Protein AF-A0A5C9BP71-F1 (afdb_monomer)

Foldseek 3Di:
DQLPDFPCQLVHDFFPDPVQSVQSNVLQVVQVVVVCVTSNRQPVDQVSFGWDQDPVRDTHGDNDTHTDDPADFDWDDDDPPTDTHGDDPPQWFKKWWKFFADPVGDGPFIDIDTDGNVNLVVLVVVCVVPVDDDDDSDDQDPDDRMGTADMDDQQWWKWFQAPVGDTFIWGFHDWDDDPVWTWTAIDGPPDPDDSVVRDDPRRICGGSRVCVVRVIFTWDQDPVRDTGGDD

Mean predicted aligned error: 7.12 Å

Radius of gyration: 25.42 Å; Cα contacts (8 Å, |Δi|>4): 380; chains: 1; bounding box: 65×45×71 Å

Secondary structure (DSSP, 8-state):
-GGG--HHHHHSS-BSSHHHHHHHHHHHHHHHTTT--SHHHHTTSGGGS-EEEPTTS-EEE-----B------EEESSGGG-EEEPPPTT-EEEEEEEEEE-TTS-EEEEEEEEEEHHHHHHHHHHHHHH-SS---SS-----TTEEEEEEE-TT-EEEEE-TTS-EEEEEEEEEEE-SS-EEEEEEETT--S-TTTS--SSSEE-STHHHHHTT-EEEEE-TT--EEE--

pLDDT: mean 91.57, std 7.31, range [53.03, 98.0]

Nearest PDB structures (foldseek):
  5in1-assembly1_B  TM=5.485E-01  e=1.099E+00  Oryza sativa
  6bpi-assembly1_A  TM=6.792E-01  e=3.381E+00  Homo sapiens
  5j26-assembly1_A  TM=3.595E-01  e=1.300E+00  Homo sapiens
  6my0-assembly2_B  TM=3.270E-01  e=3.022E+00  Homo sapiens
  5ke3-assembly1_A  TM=1.690E-01  e=2.857E+00  Homo sapiens

Sequence (231 aa):
MLHKLSLTEVTGDKIVDPIIRELVQQQFERLKGTGLKDPAKAFADPGNHPYLTTKKGGLIPIHKVRLAVDVKPKTVGKGHRERFVAPTGGSNHHTAIIAKLDAAGNEVKWEQKLVPRLEAYQRLRDRKQSGKGESDIIQRDWGKDFRFKFFLMPNDCVEMDDASGQRQVYRVCSISQTPSWNEIQFIEQNDARKIGEARSSWNRVNSIDSLRKRKALKVRVTPLGEIVPDE

Solvent-accessible surface area (backbone atoms only — not comparable to full-atom values): 13466 Å² total; per-residue (Å²): 84,54,34,74,38,50,65,65,49,50,76,49,76,31,35,65,50,66,68,61,35,50,44,49,37,54,44,47,54,57,38,37,75,74,70,37,79,45,41,41,65,41,33,61,47,76,87,57,44,35,65,48,74,45,101,85,70,49,75,44,77,52,62,62,78,59,67,66,73,96,70,81,57,44,82,42,75,61,77,98,60,49,42,74,43,70,81,57,92,86,44,61,52,37,30,40,36,31,28,36,39,48,99,87,68,46,77,76,44,41,43,77,47,78,39,38,40,69,55,40,50,49,41,51,50,51,37,70,70,64,79,52,89,84,60,57,70,69,74,60,82,72,54,95,56,38,42,63,74,54,72,48,36,73,67,39,35,34,35,28,40,48,100,86,65,48,81,44,53,26,27,30,71,44,76,51,75,57,100,90,47,46,38,40,33,44,42,53,71,84,59,85,63,55,76,80,75,65,60,48,78,82,40,41,42,60,52,54,40,51,44,63,76,28,60,55,39,55,30,41,69,45,99,87,67,50,81,40,85,53,132

Structure (mmCIF, N/CA/C/O backbone):
data_AF-A0A5C9BP71-F1
#
_entry.id   AF-A0A5C9BP71-F1
#
loop_
_atom_site.group_PDB
_atom_site.id
_atom_site.type_symbol
_atom_site.label_atom_id
_atom_site.label_alt_id
_atom_site.label_comp_id
_atom_site.label_asym_id
_atom_site.label_entity_id
_atom_site.label_seq_id
_atom_site.pdbx_PDB_ins_code
_atom_site.Cartn_x
_atom_site.Cartn_y
_atom_site.Cartn_z
_atom_site.occupancy
_atom_site.B_iso_or_equiv
_atom_site.auth_seq_id
_atom_site.auth_comp_id
_atom_site.auth_asym_id
_atom_site.auth_atom_id
_atom_site.pdbx_PDB_model_num
ATOM 1 N N . MET A 1 1 ? -14.881 -0.610 19.784 1.00 88.69 1 MET A N 1
ATOM 2 C CA . MET A 1 1 ? -14.864 -0.520 21.263 1.00 88.69 1 MET A CA 1
ATOM 3 C C . MET A 1 1 ? -14.976 0.948 21.596 1.00 88.69 1 MET A C 1
ATOM 5 O O . MET A 1 1 ? -14.415 1.724 20.832 1.00 88.69 1 MET A O 1
ATOM 9 N N . LEU A 1 2 ? -15.697 1.324 22.651 1.00 92.44 2 LEU A N 1
ATOM 10 C CA . LEU A 1 2 ? -15.972 2.740 22.923 1.00 92.44 2 LEU A CA 1
ATOM 11 C C . LEU A 1 2 ? -14.702 3.574 23.166 1.00 92.44 2 LEU A C 1
ATOM 13 O O . LEU A 1 2 ? -14.569 4.631 22.564 1.00 92.44 2 LEU A O 1
ATOM 17 N N . HIS A 1 3 ? -13.704 3.053 23.888 1.00 93.31 3 HIS A N 1
ATOM 18 C CA . HIS A 1 3 ? -12.408 3.735 24.074 1.00 93.31 3 HIS A CA 1
ATOM 19 C C . HIS A 1 3 ? -11.566 3.904 22.794 1.00 93.31 3 HIS A C 1
ATOM 21 O O . HIS A 1 3 ? -10.497 4.500 22.833 1.00 93.31 3 HIS A O 1
ATOM 27 N N . LYS A 1 4 ? -11.978 3.318 21.662 1.00 94.56 4 LYS A N 1
ATOM 28 C CA . LYS A 1 4 ? -11.301 3.515 20.368 1.00 94.56 4 LYS A CA 1
ATOM 29 C C . LYS A 1 4 ? -11.971 4.583 19.511 1.00 94.56 4 LYS A C 1
ATOM 31 O O . LYS A 1 4 ? -11.491 4.834 18.413 1.00 94.56 4 LYS A O 1
ATOM 36 N N . LEU A 1 5 ? -13.093 5.137 19.967 1.00 94.12 5 LEU A N 1
ATOM 37 C CA . LEU A 1 5 ? -13.774 6.201 19.251 1.00 94.12 5 LEU A CA 1
ATOM 38 C C . LEU A 1 5 ? -12.987 7.498 19.409 1.00 94.12 5 LEU A C 1
ATOM 40 O O . LEU A 1 5 ? -12.530 7.836 20.499 1.00 94.12 5 LEU A O 1
ATOM 44 N N . SER A 1 6 ? -12.854 8.230 18.317 1.00 94.19 6 SER A N 1
ATOM 45 C CA . SER A 1 6 ? -12.396 9.612 18.344 1.00 94.19 6 SER A CA 1
ATOM 46 C C . SER A 1 6 ? -13.505 10.542 18.837 1.00 94.19 6 SER A C 1
ATOM 48 O O . SER A 1 6 ? -14.692 10.209 18.810 1.00 94.19 6 SER A O 1
ATOM 50 N N . LEU A 1 7 ? -13.118 11.750 19.252 1.00 93.94 7 LEU A N 1
ATOM 51 C CA . LEU A 1 7 ? -14.063 12.781 19.678 1.00 93.94 7 LEU A CA 1
ATOM 52 C C . LEU A 1 7 ? -15.130 13.054 18.608 1.00 93.94 7 LEU A C 1
ATOM 54 O O . LEU A 1 7 ? -16.312 13.110 18.926 1.00 93.94 7 LEU A O 1
ATOM 58 N N . THR A 1 8 ? -14.718 13.146 17.342 1.00 93.88 8 THR A N 1
ATOM 59 C CA . THR A 1 8 ? -15.614 13.423 16.212 1.00 93.88 8 THR A CA 1
ATOM 60 C C . THR A 1 8 ? -16.571 12.272 15.913 1.00 93.88 8 THR A C 1
ATOM 62 O O . THR A 1 8 ? -17.700 12.515 15.498 1.00 93.88 8 THR A O 1
ATOM 65 N N . GLU A 1 9 ? -16.167 11.021 16.1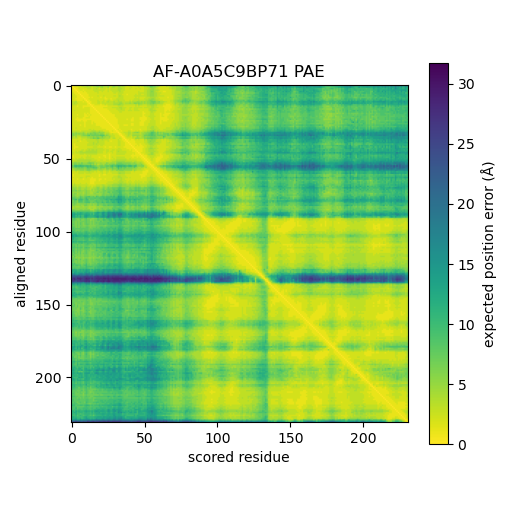40 1.00 94.94 9 GLU A N 1
ATOM 66 C CA . GLU A 1 9 ? -17.054 9.860 15.987 1.00 94.94 9 GLU A CA 1
ATOM 67 C C . GLU A 1 9 ? -18.116 9.786 17.085 1.00 94.94 9 GLU A C 1
ATOM 69 O O . GLU A 1 9 ? -19.221 9.320 16.818 1.00 94.94 9 GLU A O 1
ATOM 74 N N . VAL A 1 10 ? -17.793 10.244 18.298 1.00 94.06 10 VAL A N 1
ATOM 75 C CA . VAL A 1 10 ? -18.746 10.298 19.413 1.00 94.06 10 VAL A CA 1
ATOM 76 C C . VAL A 1 10 ? -19.726 11.454 19.240 1.00 94.06 10 VAL A C 1
ATOM 78 O O . VAL A 1 10 ? -20.931 11.244 19.331 1.00 94.06 10 VAL A O 1
ATOM 81 N N . THR A 1 11 ? -19.238 12.669 18.977 1.00 93.12 11 THR A N 1
ATOM 82 C CA . THR A 1 11 ? -20.094 13.867 18.907 1.00 93.12 11 THR A CA 1
ATOM 83 C C . THR A 1 11 ? -20.794 14.044 17.560 1.00 93.12 11 THR A C 1
ATOM 85 O O . THR A 1 11 ? -21.692 14.871 17.452 1.00 93.12 11 THR A O 1
ATOM 88 N N . GLY A 1 12 ? -20.373 13.314 16.526 1.00 93.06 12 GLY A N 1
ATOM 89 C CA . GLY A 1 12 ? -20.948 13.385 15.185 1.00 93.06 12 GLY A CA 1
ATOM 90 C C . GLY A 1 12 ? -22.100 12.407 14.941 1.00 93.06 12 GLY A C 1
ATOM 91 O O . GLY A 1 12 ? -22.735 11.881 15.852 1.00 93.06 12 GLY A O 1
ATOM 92 N N . ASP A 1 13 ? -22.351 12.133 13.665 1.00 94.19 13 ASP A N 1
ATOM 93 C CA . ASP A 1 13 ? -23.423 11.271 13.157 1.00 94.19 13 ASP A CA 1
ATOM 94 C C . ASP A 1 13 ? -22.936 9.884 12.702 1.00 94.19 13 ASP A C 1
ATOM 96 O O . ASP A 1 13 ? -23.718 9.072 12.206 1.00 94.19 13 ASP A O 1
ATOM 100 N N . LYS A 1 14 ? -21.649 9.581 12.912 1.00 94.94 14 LYS A N 1
ATOM 101 C CA . LYS A 1 14 ? -21.021 8.350 12.419 1.00 94.94 14 LYS A CA 1
ATOM 102 C C . LYS A 1 14 ? -21.536 7.079 13.085 1.00 94.94 14 LYS A C 1
ATOM 104 O O . LYS A 1 14 ? -21.416 6.014 12.489 1.00 94.94 14 LYS A O 1
ATOM 109 N N . ILE A 1 15 ? -22.097 7.131 14.292 1.00 96.94 15 ILE A N 1
ATOM 110 C CA . ILE A 1 15 ? -22.705 5.946 14.918 1.00 96.94 15 ILE A CA 1
ATOM 111 C C . ILE A 1 15 ? -24.015 5.619 14.194 1.00 96.94 15 ILE A C 1
ATOM 113 O O . ILE A 1 15 ? -24.954 6.409 14.217 1.00 96.94 15 ILE A O 1
ATOM 117 N N . VAL A 1 16 ? -24.086 4.442 13.568 1.00 96.25 16 VAL A N 1
ATOM 118 C CA . VAL A 1 16 ? -25.172 4.076 12.637 1.00 96.25 16 VAL A CA 1
ATOM 119 C C . VAL A 1 16 ? -26.542 4.056 13.313 1.00 96.25 16 VAL A C 1
ATOM 121 O O . VAL A 1 16 ? -27.507 4.552 12.745 1.00 96.25 16 VAL A O 1
ATOM 124 N N . ASP A 1 17 ? -26.626 3.485 14.514 1.00 96.19 17 ASP A N 1
ATOM 125 C CA . ASP A 1 17 ? -27.878 3.370 15.262 1.00 96.19 17 ASP A CA 1
ATOM 126 C C . ASP A 1 17 ? -28.165 4.682 16.023 1.00 96.19 17 ASP A C 1
ATOM 128 O O . ASP A 1 17 ? -27.353 5.058 16.875 1.00 96.19 17 ASP A O 1
ATOM 132 N N . PRO A 1 18 ? -29.278 5.390 15.735 1.00 96.12 18 PRO A N 1
ATOM 133 C CA . PRO A 1 18 ? -29.580 6.680 16.355 1.00 96.12 18 PRO A CA 1
ATOM 134 C C . PRO A 1 18 ? -29.772 6.619 17.875 1.00 96.12 18 PRO A C 1
ATOM 136 O O . PRO A 1 18 ? -29.318 7.519 18.574 1.00 96.12 18 PRO A O 1
ATOM 139 N N . ILE A 1 19 ? -30.386 5.551 18.398 1.00 95.31 19 ILE A N 1
ATOM 140 C CA . ILE A 1 19 ? -30.650 5.403 19.838 1.00 95.31 19 ILE A CA 1
ATOM 141 C C . ILE A 1 19 ? -29.330 5.161 20.568 1.00 95.31 19 ILE A C 1
ATOM 143 O O . ILE A 1 19 ? -29.027 5.788 21.581 1.00 95.31 19 ILE A O 1
ATOM 147 N N . ILE A 1 20 ? -28.500 4.270 20.025 1.00 96.25 20 ILE A N 1
ATOM 148 C CA . ILE A 1 20 ? -27.172 3.999 20.581 1.00 96.25 20 ILE A CA 1
ATOM 149 C C . ILE A 1 20 ? -26.287 5.246 20.518 1.00 96.25 20 ILE A C 1
ATOM 151 O O . ILE A 1 20 ? -25.535 5.505 21.456 1.00 96.25 20 ILE A O 1
ATOM 155 N N . ARG A 1 21 ? -26.367 6.018 19.428 1.00 97.12 21 ARG A N 1
ATOM 156 C CA . ARG A 1 21 ? -25.640 7.283 19.271 1.00 97.12 21 ARG A CA 1
ATOM 157 C C . ARG A 1 21 ? -25.985 8.254 20.391 1.00 97.12 21 ARG A C 1
ATOM 159 O O . ARG A 1 21 ? -25.074 8.748 21.047 1.00 97.12 21 ARG A O 1
ATOM 166 N N . GLU A 1 22 ? -27.273 8.473 20.631 1.00 96.69 22 GLU A N 1
ATOM 167 C CA . GLU A 1 22 ? -27.753 9.368 21.680 1.00 96.69 22 GLU A CA 1
ATOM 168 C C . GLU A 1 22 ? -27.265 8.922 23.066 1.00 96.69 22 GLU A C 1
ATOM 170 O O . GLU A 1 22 ? -26.678 9.717 23.796 1.00 96.69 22 GLU A O 1
ATOM 175 N N . LEU A 1 23 ? -27.399 7.635 23.401 1.00 96.88 23 LEU A N 1
ATOM 176 C CA . LEU A 1 23 ? -26.934 7.096 24.685 1.00 96.88 23 LEU A CA 1
ATOM 177 C C . LEU A 1 23 ? -25.421 7.263 24.883 1.00 96.88 23 LEU A C 1
ATOM 179 O O . LEU A 1 23 ? -24.963 7.596 25.976 1.00 96.88 23 LEU A O 1
ATOM 183 N N . VAL A 1 24 ? -24.629 7.039 23.830 1.00 96.75 24 VAL A N 1
ATOM 184 C CA . VAL A 1 24 ? -23.173 7.237 23.869 1.00 96.75 24 VAL A CA 1
ATOM 185 C C . VAL A 1 24 ? -22.825 8.715 24.049 1.00 96.75 24 VAL A C 1
ATOM 187 O O . VAL A 1 24 ? -21.939 9.027 24.844 1.00 96.75 24 VAL A O 1
ATOM 190 N N . GLN A 1 25 ? -23.527 9.620 23.367 1.00 96.69 25 GLN A N 1
ATOM 191 C CA . GLN A 1 25 ? -23.326 11.067 23.481 1.00 96.69 25 GLN A CA 1
ATOM 192 C C . GLN A 1 25 ? -23.697 11.589 24.868 1.00 96.69 25 GLN A C 1
ATOM 194 O O . GLN A 1 25 ? -22.883 12.255 25.502 1.00 96.69 25 GLN A O 1
ATOM 199 N N . GLN A 1 26 ? -24.874 11.226 25.381 1.00 96.12 26 GLN A N 1
ATOM 200 C CA . GLN A 1 26 ? -25.331 11.611 26.718 1.00 96.12 26 GLN A CA 1
ATOM 201 C C . GLN A 1 26 ? -24.367 11.123 27.802 1.00 96.12 26 GLN A C 1
ATOM 203 O O . GLN A 1 26 ? -23.963 11.887 28.681 1.00 96.12 26 GLN A O 1
ATOM 208 N N . GLN A 1 27 ? -23.944 9.859 27.718 1.00 95.94 27 GLN A N 1
ATOM 209 C CA . GLN A 1 27 ? -22.986 9.308 28.668 1.00 95.94 27 GLN A CA 1
ATOM 210 C C . GLN A 1 27 ? -21.631 10.014 28.577 1.00 95.94 27 GLN A C 1
ATOM 212 O O . GLN A 1 27 ? -21.003 10.272 29.603 1.00 95.94 27 GLN A O 1
ATOM 217 N N . PHE A 1 28 ? -21.179 10.354 27.371 1.00 96.19 28 PHE A N 1
ATOM 218 C CA . PHE A 1 28 ? -19.933 11.085 27.195 1.00 96.19 28 PHE A CA 1
ATOM 219 C C . PHE A 1 28 ? -20.008 12.506 27.766 1.00 96.19 28 PHE A C 1
ATOM 221 O O . PHE A 1 28 ? -19.081 12.915 28.458 1.00 96.19 28 PHE A O 1
ATOM 228 N N . GLU A 1 29 ? -21.107 13.236 27.561 1.00 95.19 29 GLU A N 1
ATOM 229 C CA . GLU A 1 29 ? -21.310 14.561 28.165 1.00 95.19 29 GLU A CA 1
ATOM 230 C C . GLU A 1 29 ? -21.324 14.501 29.698 1.00 95.19 29 GLU A C 1
ATOM 232 O O . GLU A 1 29 ? -20.677 15.315 30.362 1.00 95.19 29 GLU A O 1
ATOM 237 N N . ARG A 1 30 ? -21.955 13.473 30.281 1.00 94.25 30 ARG A N 1
ATOM 238 C CA . ARG A 1 30 ? -21.912 13.232 31.733 1.00 94.25 30 ARG A CA 1
ATOM 239 C C . ARG A 1 30 ? -20.475 13.055 32.240 1.00 94.25 30 ARG A C 1
ATOM 241 O O . ARG A 1 30 ? -20.108 13.630 33.261 1.00 94.25 30 ARG A O 1
ATOM 248 N N . LEU A 1 31 ? -19.655 12.288 31.521 1.00 93.75 31 LEU A N 1
ATOM 249 C CA . LEU A 1 31 ? -18.251 12.030 31.872 1.00 93.75 31 LEU A CA 1
ATOM 250 C C . LEU A 1 31 ? -17.340 13.240 31.605 1.00 93.75 31 LEU A C 1
ATOM 252 O O . LEU A 1 31 ? -16.374 13.466 32.336 1.00 93.75 31 LEU A O 1
ATOM 256 N N . LYS A 1 32 ? -17.658 14.082 30.616 1.00 91.50 32 LYS A N 1
ATOM 257 C CA . LYS A 1 32 ? -16.978 15.375 30.446 1.00 91.50 32 LYS A CA 1
ATOM 258 C C . LYS A 1 32 ? -17.167 16.268 31.666 1.00 91.50 32 LYS A C 1
ATOM 260 O O . LYS A 1 32 ? -16.208 16.927 32.072 1.00 91.50 32 LYS A O 1
ATOM 265 N N . GLY A 1 33 ? -18.358 16.246 32.270 1.00 87.62 33 GLY A N 1
ATOM 266 C CA . GLY A 1 33 ? -18.660 16.950 33.519 1.00 87.62 33 GLY A CA 1
ATOM 267 C C . GLY A 1 33 ? -17.759 16.546 34.692 1.00 87.62 33 GLY A C 1
ATOM 268 O O . GLY A 1 33 ? -17.538 17.351 35.591 1.00 87.62 33 GLY A O 1
ATOM 269 N N . THR A 1 34 ? -17.162 15.348 34.657 1.00 88.00 34 THR A N 1
ATOM 270 C CA . THR A 1 34 ? -16.199 14.863 35.662 1.00 88.00 34 THR A CA 1
ATOM 271 C C . THR A 1 34 ? -14.734 15.068 35.249 1.00 88.00 34 THR A C 1
ATOM 273 O O . THR A 1 34 ? -13.833 14.508 35.867 1.00 88.00 34 THR A O 1
ATOM 276 N N . GLY A 1 35 ? -14.472 15.831 34.180 1.00 87.12 35 GLY A N 1
ATOM 277 C CA . GLY A 1 35 ? -13.127 16.140 33.680 1.00 87.12 35 GLY A CA 1
ATOM 278 C C . GLY A 1 35 ? -12.580 15.185 32.609 1.00 87.12 35 GLY A C 1
ATOM 279 O O . GLY A 1 35 ? -11.508 15.443 32.055 1.00 87.12 35 GLY A O 1
ATOM 280 N N . LEU A 1 36 ? -13.303 14.118 32.245 1.00 89.94 36 LEU A N 1
ATOM 281 C CA . LEU A 1 36 ? -12.877 13.149 31.226 1.00 89.94 36 LEU A CA 1
ATOM 282 C C . LEU A 1 36 ? -13.279 13.620 29.820 1.00 89.94 36 LEU A C 1
ATOM 284 O O . LEU A 1 36 ? -14.294 13.213 29.266 1.00 89.94 36 LEU A O 1
ATOM 288 N N . LYS A 1 37 ? -12.460 14.501 29.232 1.00 90.88 37 LYS A N 1
ATOM 289 C CA . LYS A 1 37 ? -12.732 15.140 27.926 1.00 90.88 37 LYS A CA 1
ATOM 290 C C . LYS A 1 37 ? -12.381 14.295 26.696 1.00 90.88 37 LYS A C 1
ATOM 292 O O . LYS A 1 37 ? -12.790 14.636 25.590 1.00 90.88 37 LYS A O 1
ATOM 297 N N . ASP A 1 38 ? -11.613 13.227 26.878 1.00 92.75 38 ASP A N 1
ATOM 298 C CA . ASP A 1 38 ? -11.157 12.332 25.812 1.00 92.75 38 ASP A CA 1
ATOM 299 C C . ASP A 1 38 ? -11.967 11.024 25.854 1.00 92.75 38 ASP A C 1
ATOM 301 O O . ASP A 1 38 ? -11.912 10.342 26.885 1.00 92.75 38 ASP A O 1
ATOM 305 N N . PRO A 1 39 ? -12.693 10.638 24.782 1.00 92.81 39 PRO A N 1
ATOM 306 C CA . PRO A 1 39 ? -13.444 9.383 24.749 1.00 92.81 39 PRO A CA 1
ATOM 307 C C . PRO A 1 39 ? -12.596 8.149 25.058 1.00 92.81 39 PRO A C 1
ATOM 309 O O . PRO A 1 39 ? -13.092 7.209 25.682 1.00 92.81 39 PRO A O 1
ATOM 312 N N . ALA A 1 40 ? -11.316 8.152 24.665 1.00 93.62 40 ALA A N 1
ATOM 313 C CA . ALA A 1 40 ? -10.422 7.031 24.919 1.00 93.62 40 ALA A CA 1
ATOM 314 C C . ALA A 1 40 ? -10.221 6.792 26.419 1.00 93.62 40 ALA A C 1
ATOM 316 O O . ALA A 1 40 ? -10.168 5.647 26.860 1.00 93.62 40 ALA A O 1
ATOM 317 N N . LYS A 1 41 ? -10.177 7.872 27.208 1.00 93.69 41 LYS A N 1
ATOM 318 C CA . LYS A 1 41 ? -10.084 7.821 28.672 1.00 93.69 41 LYS A CA 1
ATOM 319 C C . LYS A 1 41 ? -11.452 7.635 29.322 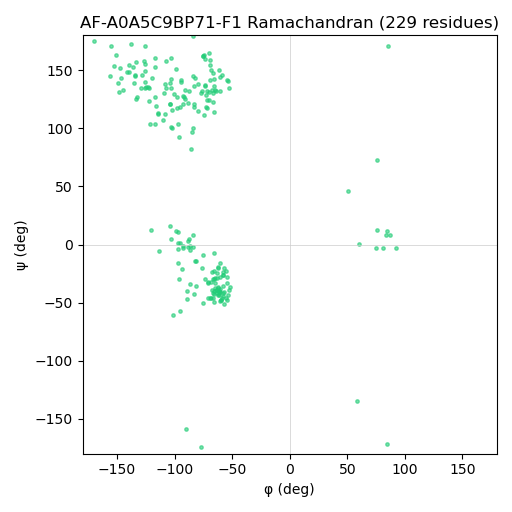1.00 93.69 41 LYS A C 1
ATOM 321 O O . LYS A 1 41 ? -11.579 6.828 30.235 1.00 93.69 41 LYS A O 1
ATOM 326 N N . ALA A 1 42 ? -12.473 8.342 28.836 1.00 93.69 42 ALA A N 1
ATOM 327 C CA . ALA A 1 42 ? -13.829 8.295 29.380 1.00 93.69 42 ALA A CA 1
ATOM 328 C C . ALA A 1 42 ? -14.407 6.872 29.365 1.00 93.69 42 ALA A C 1
ATOM 330 O O . ALA A 1 42 ? -14.995 6.430 30.349 1.00 93.69 42 ALA A O 1
ATOM 331 N N . PHE A 1 43 ? -14.172 6.134 28.278 1.00 96.25 43 PHE A N 1
ATOM 332 C CA . PHE A 1 43 ? -14.663 4.770 28.085 1.00 96.25 43 PHE A CA 1
ATOM 333 C C . PHE A 1 43 ? -13.591 3.687 28.282 1.00 96.25 43 PHE A C 1
ATOM 335 O O . PHE A 1 43 ? -13.773 2.557 27.825 1.00 96.25 43 PHE A O 1
ATOM 342 N N . ALA A 1 44 ? -12.453 4.016 28.903 1.00 94.31 44 ALA A N 1
ATOM 343 C CA . ALA A 1 44 ? -11.447 3.014 29.257 1.00 94.31 44 ALA A CA 1
ATOM 344 C C . ALA A 1 44 ? -11.990 2.037 30.312 1.00 94.31 44 ALA A C 1
ATOM 346 O O . ALA A 1 44 ? -11.754 0.834 30.217 1.00 94.31 44 ALA A O 1
ATOM 347 N N . ASP A 1 45 ? -12.745 2.566 31.279 1.00 93.69 45 ASP A N 1
ATOM 348 C CA . ASP A 1 45 ? -13.441 1.791 32.301 1.00 93.69 45 ASP A CA 1
ATOM 349 C C . ASP A 1 45 ? -14.796 1.275 31.767 1.00 93.69 45 ASP A C 1
ATOM 351 O O . ASP A 1 45 ? -15.659 2.086 31.406 1.00 93.69 45 ASP A O 1
ATOM 355 N N . PRO A 1 46 ? -15.031 -0.053 31.739 1.00 92.44 46 PRO A N 1
ATOM 356 C CA . PRO A 1 46 ? -16.328 -0.629 31.394 1.00 92.44 46 PRO A CA 1
ATOM 357 C C . PRO A 1 46 ? -17.502 -0.106 32.234 1.00 92.44 46 PRO A C 1
ATOM 359 O O . PRO A 1 46 ? -18.620 -0.072 31.722 1.00 92.44 46 PRO A O 1
ATOM 362 N N . GLY A 1 47 ? -17.272 0.328 33.480 1.00 92.69 47 GLY A N 1
ATOM 363 C CA . GLY A 1 47 ? -18.305 0.926 34.336 1.00 92.69 47 GLY A CA 1
ATOM 364 C C . GLY A 1 47 ? -18.869 2.241 33.786 1.00 92.69 47 GLY A C 1
ATOM 365 O O . GLY A 1 47 ? -20.026 2.581 34.036 1.00 92.69 47 GLY A O 1
ATOM 366 N N . ASN A 1 48 ? -18.093 2.940 32.955 1.00 94.38 48 ASN A N 1
ATOM 367 C CA . ASN A 1 48 ? -18.494 4.182 32.300 1.00 94.38 48 ASN A CA 1
ATOM 368 C C . ASN A 1 48 ? -19.238 3.970 30.978 1.00 94.38 48 ASN A C 1
ATOM 370 O O . ASN A 1 48 ? -19.643 4.945 30.340 1.00 94.38 48 ASN A O 1
ATOM 374 N N . HIS A 1 49 ? -19.433 2.730 30.535 1.00 95.88 49 HIS A N 1
ATOM 375 C CA . HIS A 1 49 ? -20.166 2.465 29.304 1.00 95.88 49 HIS A CA 1
ATOM 376 C C . HIS A 1 49 ? -21.662 2.804 29.447 1.00 95.88 49 HIS A C 1
ATOM 378 O O . HIS A 1 49 ? -22.218 2.705 30.539 1.00 95.88 49 HIS A O 1
ATOM 384 N N . PRO A 1 50 ? -22.335 3.211 28.359 1.00 96.38 50 PRO A N 1
ATOM 385 C CA . PRO A 1 50 ? -23.776 3.406 28.353 1.00 96.38 50 PRO A CA 1
ATOM 386 C C . PRO A 1 50 ? -24.519 2.064 28.330 1.00 96.38 50 PRO A C 1
ATOM 388 O O . PRO A 1 50 ? -23.958 1.024 27.968 1.00 96.38 50 PRO A O 1
ATOM 391 N N . TYR A 1 51 ? -25.806 2.104 28.674 1.00 96.38 51 TYR A N 1
ATOM 392 C CA . TYR A 1 51 ? -26.676 0.932 28.753 1.00 96.38 51 TYR A CA 1
ATOM 393 C C . TYR A 1 51 ? -27.961 1.156 27.955 1.00 96.38 51 TYR A C 1
ATOM 395 O O . TYR A 1 51 ? -28.491 2.262 27.916 1.00 96.38 51 TYR A O 1
ATOM 403 N N . LEU A 1 52 ? -28.483 0.086 27.360 1.00 94.38 52 LEU A N 1
ATOM 404 C CA . LEU A 1 52 ? -29.856 0.013 26.875 1.00 94.38 52 LEU A CA 1
ATOM 405 C C . LEU A 1 52 ? -30.773 -0.464 27.998 1.00 94.38 52 LEU A C 1
ATOM 407 O O . LEU A 1 52 ? -30.508 -1.493 28.622 1.00 94.38 52 LEU A O 1
ATOM 411 N N . THR A 1 53 ? -31.891 0.227 28.188 1.00 92.69 53 THR A N 1
ATOM 412 C CA . THR A 1 53 ? -32.941 -0.193 29.118 1.00 92.69 53 THR A CA 1
ATOM 413 C C . THR A 1 53 ? -33.979 -1.027 28.374 1.00 92.69 53 THR A C 1
ATOM 415 O O . THR A 1 53 ? -34.598 -0.578 27.410 1.00 92.69 53 THR A O 1
ATOM 418 N N . THR A 1 54 ? -34.178 -2.268 28.806 1.00 91.12 54 THR A N 1
ATOM 419 C CA . THR A 1 54 ? -35.235 -3.137 28.271 1.00 91.12 54 THR A CA 1
ATOM 420 C C . THR A 1 54 ? -36.607 -2.724 28.807 1.00 91.12 54 THR A C 1
ATOM 422 O O . THR A 1 54 ? -36.714 -2.099 29.860 1.00 91.12 54 THR A O 1
ATOM 425 N N . LYS A 1 55 ? -37.691 -3.161 28.152 1.00 89.25 55 LYS A N 1
ATOM 426 C CA . LYS A 1 55 ? -39.071 -2.910 28.620 1.00 89.25 55 LYS A CA 1
ATOM 427 C C . LYS A 1 55 ? -39.347 -3.393 30.055 1.00 89.25 55 LYS A C 1
ATOM 429 O O . LYS A 1 55 ? -40.277 -2.909 30.682 1.00 89.25 55 LYS A O 1
ATOM 434 N N . LYS A 1 56 ? -38.562 -4.351 30.565 1.00 92.06 56 LYS A N 1
ATOM 435 C CA . LYS A 1 56 ? -38.671 -4.908 31.926 1.00 92.06 56 LYS A CA 1
ATOM 436 C C . LYS A 1 56 ? -37.668 -4.289 32.916 1.00 92.06 56 LYS A C 1
ATOM 438 O O . LYS A 1 56 ? -37.464 -4.844 33.987 1.00 92.06 56 LYS A O 1
ATOM 443 N N . GLY A 1 57 ? -36.993 -3.198 32.544 1.00 91.44 57 GLY A N 1
ATOM 444 C CA . GLY A 1 57 ? -36.026 -2.492 33.396 1.00 91.44 57 GLY A CA 1
ATOM 445 C C . GLY A 1 57 ? -34.619 -3.100 33.448 1.00 91.44 57 GLY A C 1
ATOM 446 O O . GLY A 1 57 ? -33.734 -2.524 34.068 1.00 91.44 57 GLY A O 1
ATOM 447 N N . GLY A 1 58 ? -34.371 -4.232 32.782 1.00 92.31 58 GLY A N 1
ATOM 448 C CA . GLY A 1 58 ? -33.022 -4.797 32.672 1.00 92.31 58 GLY A CA 1
ATOM 449 C C . GLY A 1 58 ? -32.087 -3.890 31.866 1.00 92.31 58 GLY A C 1
ATOM 450 O O . GLY A 1 58 ? -32.520 -3.317 30.863 1.00 92.31 58 GLY A O 1
ATOM 451 N N . LEU A 1 59 ? -30.824 -3.799 32.286 1.00 93.75 59 LEU A N 1
ATOM 452 C CA . LEU A 1 59 ? -29.779 -2.996 31.646 1.00 93.75 59 LEU A CA 1
ATOM 453 C C . LEU A 1 59 ? -28.876 -3.873 30.773 1.00 93.75 59 LEU A C 1
ATOM 455 O O . LEU A 1 59 ? -28.355 -4.887 31.235 1.00 93.75 59 LEU A O 1
ATOM 459 N N . ILE A 1 60 ? -28.661 -3.469 29.521 1.00 93.56 60 ILE A N 1
ATOM 460 C CA . ILE A 1 60 ? -27.756 -4.145 28.583 1.00 93.56 60 ILE A CA 1
ATOM 461 C C . ILE A 1 60 ? -26.590 -3.199 28.265 1.00 93.56 60 ILE A C 1
ATOM 463 O O . ILE A 1 60 ? -26.819 -2.173 27.623 1.00 93.56 60 ILE A O 1
ATOM 467 N N . PRO A 1 61 ? -25.349 -3.505 28.679 1.00 95.19 61 PRO A N 1
ATOM 468 C CA . PRO A 1 61 ? -24.209 -2.626 28.440 1.00 95.19 61 PRO A CA 1
ATOM 469 C C . PRO A 1 61 ? -23.826 -2.556 26.958 1.00 95.19 61 PRO A C 1
ATOM 471 O O . PRO A 1 61 ? -23.800 -3.557 26.238 1.00 95.19 61 PRO A O 1
ATOM 474 N N . ILE A 1 62 ? -23.447 -1.362 26.509 1.00 96.12 62 ILE A N 1
ATOM 475 C CA . ILE A 1 62 ? -22.999 -1.093 25.143 1.00 96.12 62 ILE A CA 1
ATOM 476 C C . ILE A 1 62 ? -21.470 -0.989 25.146 1.00 96.12 62 ILE A C 1
ATOM 478 O O . ILE A 1 62 ? -20.899 0.040 25.481 1.00 96.12 62 ILE A O 1
ATOM 482 N N . HIS A 1 63 ? -20.769 -2.049 24.737 1.00 95.81 63 HIS A N 1
ATOM 483 C CA . HIS A 1 63 ? -19.293 -2.037 24.666 1.00 95.81 63 HIS A CA 1
ATOM 484 C C . HIS A 1 63 ? -18.743 -1.652 23.282 1.00 95.81 63 HIS A C 1
ATOM 486 O O . HIS A 1 63 ? -17.564 -1.301 23.119 1.00 95.81 63 HIS A O 1
ATOM 492 N N . LYS A 1 64 ? -19.565 -1.800 22.239 1.00 96.06 64 LYS A N 1
ATOM 493 C CA . LYS A 1 64 ? -19.175 -1.634 20.835 1.00 96.06 64 LYS A CA 1
ATOM 494 C C . LYS A 1 64 ? -20.349 -1.065 20.048 1.00 96.06 64 LYS A C 1
ATOM 496 O O . LYS A 1 64 ? -21.487 -1.456 20.269 1.00 96.06 64 LYS A O 1
ATOM 501 N N . VAL A 1 65 ? -20.033 -0.199 19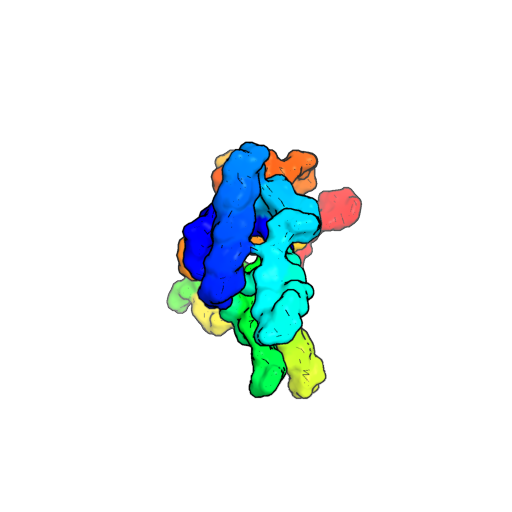.094 1.00 96.44 65 VAL A N 1
ATOM 502 C CA . VAL A 1 65 ? -20.996 0.428 18.187 1.00 96.44 65 VAL A CA 1
ATOM 503 C C . VAL A 1 65 ? -20.571 0.200 16.742 1.00 96.44 65 VAL A C 1
ATOM 505 O O . VAL A 1 65 ? -19.398 -0.079 16.474 1.00 96.44 65 VAL A O 1
ATOM 508 N N . ARG A 1 66 ? -21.528 0.294 15.816 1.00 95.62 66 ARG A N 1
ATOM 509 C CA . ARG A 1 66 ? -21.260 0.289 14.374 1.00 95.62 66 ARG A CA 1
ATOM 510 C C . ARG A 1 66 ? -21.068 1.723 13.905 1.00 95.62 66 ARG A C 1
ATOM 512 O O . ARG A 1 66 ? -21.877 2.583 14.248 1.00 95.62 66 ARG A O 1
ATOM 519 N N . LEU A 1 67 ? -20.021 1.949 13.120 1.00 94.94 67 LEU A N 1
ATOM 520 C CA . LEU A 1 67 ? -19.727 3.246 12.525 1.00 94.94 67 LEU A CA 1
ATOM 521 C C . LEU A 1 67 ? -19.991 3.213 11.021 1.00 94.94 67 LEU A C 1
ATOM 523 O O . LEU A 1 67 ? -19.621 2.250 10.348 1.00 94.94 67 LEU A O 1
ATOM 527 N N . ALA A 1 68 ? -20.599 4.277 10.509 1.00 92.81 68 ALA A N 1
ATOM 528 C CA . ALA A 1 68 ? -20.577 4.620 9.103 1.00 92.81 68 ALA A CA 1
ATOM 529 C C . ALA A 1 68 ? -19.159 5.081 8.753 1.00 92.81 68 ALA A C 1
ATOM 531 O O . ALA A 1 68 ? -18.596 5.977 9.388 1.00 92.81 68 ALA A O 1
ATOM 532 N N . VAL A 1 69 ? -18.570 4.427 7.759 1.00 90.19 69 VAL A N 1
ATOM 533 C CA . VAL A 1 69 ? -17.225 4.722 7.272 1.00 90.19 69 VAL A CA 1
ATOM 534 C C . VAL A 1 69 ? -17.295 4.980 5.779 1.00 90.19 69 VAL A C 1
ATOM 536 O O . VAL A 1 69 ? -17.955 4.241 5.050 1.00 90.19 69 VAL A O 1
ATOM 539 N N . ASP A 1 70 ? -16.612 6.027 5.334 1.00 87.94 70 ASP A N 1
ATOM 540 C CA . ASP A 1 70 ? -16.511 6.347 3.917 1.00 87.94 70 ASP A CA 1
ATOM 541 C C . ASP A 1 70 ? -15.358 5.542 3.309 1.00 87.94 70 ASP A C 1
ATOM 543 O O . ASP A 1 70 ? -14.178 5.858 3.479 1.00 87.94 70 ASP A O 1
ATOM 547 N N . VAL A 1 71 ? -15.701 4.412 2.694 1.00 86.50 71 VAL A N 1
ATOM 548 C CA . VAL A 1 71 ? -14.757 3.491 2.058 1.00 86.50 71 VAL A CA 1
ATOM 549 C C . VAL A 1 71 ? -15.347 2.984 0.748 1.00 86.50 71 VAL A C 1
ATOM 551 O O . VAL A 1 71 ? -16.560 2.887 0.598 1.00 86.50 71 VAL A O 1
ATOM 554 N N . LYS A 1 72 ? -14.484 2.593 -0.194 1.00 84.44 72 LYS A N 1
ATOM 555 C CA . LYS A 1 72 ? -14.884 1.876 -1.416 1.00 84.44 72 LYS A CA 1
ATOM 556 C C . LYS A 1 72 ? -14.690 0.373 -1.190 1.00 84.44 72 LYS A C 1
ATOM 558 O O . LYS A 1 72 ? -13.563 -0.109 -1.349 1.00 84.44 72 LYS A O 1
ATOM 563 N N . PRO A 1 73 ? -15.717 -0.371 -0.742 1.00 89.38 73 PRO A N 1
ATOM 564 C CA . PRO A 1 73 ? -15.550 -1.777 -0.418 1.00 89.38 73 PRO A CA 1
ATOM 565 C C . PRO A 1 73 ? -15.406 -2.631 -1.679 1.00 89.38 73 PRO A C 1
ATOM 567 O O . PRO A 1 73 ? -15.836 -2.258 -2.769 1.00 89.38 73 PRO A O 1
ATOM 570 N N . LYS A 1 74 ? -14.841 -3.824 -1.504 1.00 86.69 74 LYS A N 1
ATOM 571 C CA . LYS A 1 74 ? -14.884 -4.901 -2.492 1.00 86.69 74 LYS A CA 1
ATOM 572 C C . LYS A 1 74 ? -15.888 -5.959 -2.062 1.00 86.69 74 LYS A C 1
ATOM 574 O O . LYS A 1 74 ? -15.933 -6.331 -0.889 1.00 86.69 74 LYS A O 1
ATOM 579 N N . THR A 1 75 ? -16.653 -6.463 -3.019 1.00 90.62 75 THR A N 1
ATOM 580 C CA . THR A 1 75 ? -17.591 -7.564 -2.796 1.00 90.62 75 THR A CA 1
ATOM 581 C C . THR A 1 75 ? -16.839 -8.892 -2.709 1.00 90.62 75 THR A C 1
ATOM 583 O O . THR A 1 75 ? -15.982 -9.195 -3.541 1.00 90.62 75 THR A O 1
ATOM 586 N N . VAL A 1 76 ? -17.153 -9.693 -1.693 1.00 88.38 76 VAL A N 1
ATOM 587 C CA . VAL A 1 76 ? -16.599 -11.031 -1.455 1.00 88.38 76 VAL A CA 1
ATOM 588 C C . VAL A 1 76 ? -17.747 -12.008 -1.222 1.00 88.38 76 VAL A C 1
ATOM 590 O O . VAL A 1 76 ? -18.648 -11.729 -0.438 1.00 88.38 76 VAL A O 1
ATOM 593 N N . GLY A 1 77 ? -17.692 -13.179 -1.857 1.00 87.69 77 GLY A N 1
ATOM 594 C CA . GLY A 1 77 ? -18.777 -14.163 -1.811 1.00 87.69 77 GLY A CA 1
ATOM 595 C C . GLY A 1 77 ? -19.861 -13.889 -2.856 1.00 87.69 77 GLY A C 1
ATOM 596 O O . GLY A 1 77 ? -19.668 -13.073 -3.752 1.00 87.69 77 GLY A O 1
ATOM 597 N N . LYS A 1 78 ? -20.967 -14.635 -2.776 1.00 89.88 78 LYS A N 1
ATOM 598 C CA . LYS A 1 78 ? -22.155 -14.503 -3.636 1.00 89.88 78 LYS A CA 1
ATOM 599 C C . LYS A 1 78 ? -23.410 -14.859 -2.825 1.00 89.88 78 LYS A C 1
ATOM 601 O O . LYS A 1 78 ? -23.327 -15.681 -1.904 1.00 89.88 78 LYS A O 1
ATOM 606 N N . GLY A 1 79 ? -24.563 -14.289 -3.181 1.00 93.25 79 GLY A N 1
ATOM 607 C CA . GLY A 1 79 ? -25.856 -14.582 -2.544 1.00 93.25 79 GLY A CA 1
ATOM 608 C C . GLY A 1 79 ? -25.850 -14.287 -1.039 1.00 93.25 79 GLY A C 1
ATOM 609 O O . GLY A 1 79 ? -25.297 -13.286 -0.604 1.00 93.25 79 GLY A O 1
ATOM 610 N N . HIS A 1 80 ? -26.388 -15.192 -0.217 1.00 93.12 80 HIS A N 1
ATOM 611 C CA . HIS A 1 80 ? -26.442 -15.015 1.247 1.00 93.12 80 HIS A CA 1
ATOM 612 C C . HIS A 1 80 ? -25.066 -14.883 1.937 1.00 93.12 80 HIS A C 1
ATOM 614 O O . HIS A 1 80 ? -24.993 -14.485 3.097 1.00 93.12 80 HIS A O 1
ATOM 620 N N . ARG A 1 81 ? -23.970 -15.253 1.254 1.00 93.06 81 ARG A N 1
ATOM 621 C CA . ARG A 1 81 ? -22.591 -15.129 1.764 1.00 93.06 81 ARG A CA 1
ATOM 622 C C . ARG A 1 81 ? -21.886 -13.874 1.268 1.00 93.06 81 ARG A C 1
ATOM 624 O O . ARG A 1 81 ? -20.705 -13.707 1.568 1.00 93.06 81 ARG A O 1
ATOM 631 N N . GLU A 1 82 ? -22.566 -13.047 0.482 1.00 94.81 82 GLU A N 1
ATOM 632 C CA . GLU A 1 82 ? -22.015 -11.805 -0.034 1.00 94.81 82 GLU A CA 1
ATOM 633 C C . GLU A 1 82 ? -21.712 -10.829 1.107 1.00 94.81 82 GLU A C 1
ATOM 635 O O . GLU A 1 82 ? -22.510 -10.630 2.025 1.00 94.81 82 GLU A O 1
ATOM 640 N N . ARG A 1 83 ? -20.510 -10.255 1.080 1.00 92.44 83 ARG A N 1
ATOM 641 C CA . ARG A 1 83 ? -20.029 -9.278 2.056 1.00 92.44 83 ARG A CA 1
ATOM 642 C C . ARG A 1 83 ? -19.254 -8.178 1.351 1.00 92.44 83 ARG A C 1
ATOM 644 O O . ARG A 1 83 ? -18.543 -8.432 0.384 1.00 92.44 83 ARG A O 1
ATOM 651 N N . PHE A 1 84 ? -19.324 -6.977 1.907 1.00 91.00 84 PHE A N 1
ATOM 652 C CA . PHE A 1 84 ? -18.562 -5.816 1.460 1.00 91.00 84 PHE A CA 1
ATOM 653 C C . PHE A 1 84 ? -17.386 -5.596 2.411 1.00 91.00 84 PHE A C 1
ATOM 655 O O . PHE A 1 84 ? -17.579 -5.351 3.601 1.00 91.00 84 PHE A O 1
ATOM 662 N N . VAL A 1 85 ? -16.163 -5.732 1.901 1.00 88.50 85 VAL A N 1
ATOM 663 C CA . VAL A 1 85 ? -14.934 -5.678 2.701 1.00 88.50 85 VAL A CA 1
ATOM 664 C C . VAL A 1 85 ? -14.094 -4.488 2.263 1.00 88.50 85 VAL A C 1
ATOM 666 O O . VAL A 1 85 ? -13.778 -4.338 1.082 1.00 88.50 85 VAL A O 1
ATOM 669 N N . ALA A 1 86 ? -13.715 -3.638 3.215 1.00 86.06 86 ALA A N 1
ATOM 670 C CA . ALA A 1 86 ? -12.807 -2.531 2.952 1.00 86.06 86 ALA A CA 1
ATOM 671 C C . ALA A 1 86 ? -11.397 -3.063 2.611 1.00 86.06 86 ALA A C 1
ATOM 673 O O . ALA A 1 86 ? -10.884 -3.925 3.331 1.00 86.06 86 ALA A O 1
ATOM 674 N N . PRO A 1 87 ? -10.742 -2.563 1.549 1.00 79.56 87 PRO A N 1
ATOM 675 C CA . PRO A 1 87 ? -9.331 -2.844 1.309 1.00 79.56 87 PRO A CA 1
ATOM 676 C C . PRO A 1 87 ? -8.479 -2.321 2.472 1.00 79.56 87 PRO A C 1
ATOM 678 O O . PRO A 1 87 ? -8.634 -1.176 2.889 1.00 79.56 87 PRO A O 1
ATOM 681 N N . THR A 1 88 ? -7.563 -3.139 2.986 1.00 77.25 88 THR A N 1
ATOM 682 C CA . THR A 1 88 ? -6.618 -2.733 4.039 1.00 77.25 88 THR A CA 1
ATOM 683 C C . THR A 1 88 ? -5.226 -2.478 3.462 1.00 77.25 88 THR A C 1
ATOM 685 O O . THR A 1 88 ? -4.882 -2.983 2.387 1.00 77.25 88 THR A O 1
ATOM 688 N N . GLY A 1 89 ? -4.387 -1.738 4.195 1.00 69.31 89 GLY A N 1
ATOM 689 C CA . GLY A 1 89 ? -2.953 -1.655 3.898 1.00 69.31 89 GLY A CA 1
ATOM 690 C C . GLY A 1 89 ? -2.323 -3.054 3.824 1.00 69.31 89 GLY A C 1
ATOM 691 O O . GLY A 1 89 ? -2.718 -3.956 4.563 1.00 69.31 89 GLY A O 1
ATOM 692 N N . GLY A 1 90 ? -1.398 -3.265 2.882 1.00 70.31 90 GLY A N 1
ATOM 693 C CA . GLY A 1 90 ? -0.753 -4.570 2.667 1.00 70.31 90 GLY A CA 1
ATOM 694 C C . GLY A 1 90 ? -1.613 -5.621 1.949 1.00 70.31 90 GLY A C 1
ATOM 695 O O . GLY A 1 90 ? -1.251 -6.798 1.933 1.00 70.31 90 GLY A O 1
ATOM 696 N N . SER A 1 91 ? -2.744 -5.229 1.350 1.00 82.69 91 SER A N 1
ATOM 697 C CA . SER A 1 91 ? -3.585 -6.111 0.520 1.00 82.69 91 SER A CA 1
ATOM 698 C C . SER A 1 91 ? -3.122 -6.227 -0.940 1.00 82.69 91 SER A C 1
ATOM 700 O O . SER A 1 91 ? -3.702 -6.996 -1.707 1.00 82.69 91 SER A O 1
ATOM 702 N N . ASN A 1 92 ? -2.066 -5.509 -1.321 1.00 90.81 92 ASN A N 1
ATOM 703 C CA . ASN A 1 92 ? -1.462 -5.567 -2.650 1.00 90.81 92 ASN A CA 1
ATOM 704 C C . ASN A 1 92 ? -0.561 -6.801 -2.768 1.00 90.81 92 ASN A C 1
ATOM 706 O O . ASN A 1 92 ? 0.154 -7.132 -1.823 1.00 90.81 92 ASN A O 1
ATOM 710 N N . HIS A 1 93 ? -0.619 -7.496 -3.904 1.00 91.50 93 HIS A N 1
ATOM 711 C CA . HIS A 1 93 ? 0.224 -8.662 -4.162 1.00 91.50 93 HIS A CA 1
ATOM 712 C C . HIS A 1 93 ? 1.468 -8.268 -4.949 1.00 91.50 93 HIS A C 1
ATOM 714 O O . HIS A 1 93 ? 2.582 -8.517 -4.512 1.00 91.50 93 HIS A O 1
ATOM 720 N N . HIS A 1 94 ? 1.271 -7.671 -6.118 1.00 94.44 94 HIS A N 1
ATOM 721 C CA . HIS A 1 94 ? 2.343 -7.215 -6.991 1.00 94.44 94 HIS A CA 1
ATOM 722 C C . HIS A 1 94 ? 1.833 -6.082 -7.873 1.00 94.44 94 HIS A C 1
ATOM 724 O O . HIS A 1 94 ? 0.633 -5.812 -7.929 1.00 94.44 94 HIS A O 1
ATOM 730 N N . THR A 1 95 ? 2.739 -5.437 -8.589 1.00 95.50 95 THR A N 1
ATOM 731 C CA . THR A 1 95 ? 2.394 -4.565 -9.704 1.00 95.50 95 THR A CA 1
ATOM 732 C C . THR A 1 95 ? 3.079 -5.034 -10.970 1.00 95.50 95 THR A C 1
ATOM 734 O O . THR A 1 95 ? 4.272 -5.308 -10.941 1.00 95.50 95 THR A O 1
ATOM 737 N N . ALA A 1 96 ? 2.351 -5.088 -12.081 1.00 95.75 96 ALA A N 1
ATOM 738 C CA . ALA A 1 96 ? 2.956 -5.229 -13.399 1.00 95.75 96 ALA A CA 1
ATOM 739 C C . ALA A 1 96 ? 3.407 -3.852 -13.900 1.00 95.75 96 ALA A C 1
ATOM 741 O O . ALA A 1 96 ? 2.674 -2.868 -13.753 1.00 95.75 96 ALA A O 1
ATOM 742 N N . ILE A 1 97 ? 4.607 -3.795 -14.470 1.00 96.75 97 ILE A N 1
ATOM 743 C CA . ILE A 1 97 ? 5.125 -2.653 -15.218 1.00 96.75 97 ILE A CA 1
ATOM 744 C C . ILE A 1 97 ? 5.036 -3.011 -16.698 1.00 96.75 97 ILE A C 1
ATOM 746 O O . ILE A 1 97 ? 5.598 -4.013 -17.147 1.00 96.75 97 ILE A O 1
ATOM 750 N N . ILE A 1 98 ? 4.298 -2.200 -17.446 1.00 97.19 98 ILE A N 1
ATOM 751 C CA . ILE A 1 98 ? 4.023 -2.421 -18.866 1.00 97.19 98 ILE A CA 1
ATOM 752 C C . ILE A 1 98 ? 4.420 -1.183 -19.661 1.00 97.19 98 ILE A C 1
ATOM 754 O O . ILE A 1 98 ? 4.193 -0.060 -19.220 1.00 97.19 98 ILE A O 1
ATOM 758 N N . ALA A 1 99 ? 5.009 -1.374 -20.833 1.00 97.69 99 ALA A N 1
ATOM 759 C CA . ALA A 1 99 ? 5.270 -0.305 -21.779 1.00 97.69 99 ALA A CA 1
ATOM 760 C C . ALA A 1 99 ? 4.110 -0.200 -22.767 1.00 97.69 99 ALA A C 1
ATOM 762 O O . ALA A 1 99 ? 3.743 -1.189 -23.393 1.00 97.69 99 ALA A O 1
ATOM 763 N N . LYS A 1 100 ? 3.556 1.001 -22.919 1.00 97.81 100 LYS A N 1
ATOM 764 C CA . LYS A 1 100 ? 2.646 1.349 -24.006 1.00 97.81 100 LYS A CA 1
ATOM 765 C C . LYS A 1 100 ? 3.453 1.583 -25.279 1.00 97.81 100 LYS A C 1
ATOM 767 O O . LYS A 1 100 ? 4.431 2.337 -25.248 1.00 97.81 100 LYS A O 1
ATOM 772 N N . LEU A 1 101 ? 3.026 0.956 -26.367 1.00 98.00 101 LEU A N 1
ATOM 773 C CA . LEU A 1 101 ? 3.679 1.028 -27.667 1.00 98.00 101 LEU A CA 1
ATOM 774 C C . LEU A 1 101 ? 2.978 2.037 -28.589 1.00 98.00 101 LEU A C 1
ATOM 776 O O . LEU A 1 101 ? 1.776 2.281 -28.457 1.00 98.00 101 LEU A O 1
ATOM 780 N N . ASP A 1 102 ? 3.733 2.646 -29.502 1.00 96.94 102 ASP A N 1
ATOM 781 C CA . ASP A 1 102 ? 3.174 3.351 -30.660 1.00 96.94 102 ASP A CA 1
ATOM 782 C C . ASP A 1 102 ? 2.872 2.379 -31.817 1.00 96.94 102 ASP A C 1
ATOM 784 O O . ASP A 1 102 ? 3.128 1.176 -31.734 1.00 96.94 102 ASP A O 1
ATOM 788 N N . ALA A 1 103 ? 2.341 2.905 -32.925 1.00 95.56 103 ALA A N 1
ATOM 789 C CA . ALA A 1 103 ? 2.032 2.116 -34.119 1.00 95.56 103 ALA A CA 1
ATOM 790 C C . ALA A 1 103 ? 3.269 1.466 -34.774 1.00 95.56 103 ALA A C 1
ATOM 792 O O . ALA A 1 103 ? 3.119 0.507 -35.526 1.00 95.56 103 ALA A O 1
ATOM 793 N N . ALA A 1 104 ? 4.474 1.973 -34.494 1.00 95.25 104 ALA A N 1
ATOM 794 C CA . ALA A 1 104 ? 5.739 1.422 -34.971 1.00 95.25 104 ALA A CA 1
ATOM 795 C C . ALA A 1 104 ? 6.365 0.419 -33.976 1.00 95.25 104 ALA A C 1
ATOM 797 O O . ALA A 1 104 ? 7.414 -0.154 -34.262 1.00 95.25 104 ALA A O 1
ATOM 798 N N . GLY A 1 105 ? 5.730 0.177 -32.823 1.00 94.12 105 GLY A N 1
ATOM 799 C CA . GLY A 1 105 ? 6.202 -0.752 -31.795 1.00 94.12 105 GLY A CA 1
ATOM 800 C C . GLY A 1 105 ? 7.229 -0.165 -30.819 1.00 94.12 105 GLY A C 1
ATOM 801 O O . GLY A 1 105 ? 7.840 -0.924 -30.053 1.00 94.12 105 GLY A O 1
ATOM 802 N N . ASN A 1 106 ? 7.425 1.157 -30.812 1.00 96.38 106 ASN A N 1
ATOM 803 C CA . ASN A 1 106 ? 8.337 1.833 -29.891 1.00 96.38 106 ASN A CA 1
ATOM 804 C C . ASN A 1 106 ? 7.669 2.112 -28.544 1.00 96.38 106 ASN A C 1
ATOM 806 O O . ASN A 1 106 ? 6.487 2.442 -28.471 1.00 96.38 106 ASN A O 1
ATOM 810 N N . GLU A 1 107 ? 8.443 2.032 -27.460 1.00 96.56 107 GLU A N 1
ATOM 811 C CA . GLU A 1 107 ? 7.950 2.312 -26.110 1.00 96.56 107 GLU A CA 1
ATOM 812 C C . GLU A 1 107 ? 7.757 3.819 -25.893 1.00 96.56 107 GLU A C 1
ATOM 814 O O . GLU A 1 107 ? 8.722 4.577 -25.791 1.00 96.56 107 GLU A O 1
ATOM 819 N N . VAL A 1 108 ? 6.503 4.251 -25.758 1.00 96.62 108 VAL A N 1
ATOM 820 C CA . VAL A 1 108 ? 6.151 5.666 -25.551 1.00 96.62 108 VAL A CA 1
ATOM 821 C C . VAL A 1 108 ? 6.132 6.020 -24.069 1.00 96.62 108 VAL A C 1
ATOM 823 O O . VAL A 1 108 ? 6.553 7.105 -23.666 1.00 96.62 108 VAL A O 1
ATOM 826 N N . LYS A 1 109 ? 5.610 5.110 -23.241 1.00 96.56 109 LYS A N 1
ATOM 827 C CA . LYS A 1 109 ? 5.383 5.352 -21.814 1.00 96.56 109 LYS A CA 1
ATOM 828 C C . LYS A 1 109 ? 5.342 4.047 -21.034 1.00 96.56 109 LYS A C 1
ATOM 830 O O . LYS A 1 109 ? 4.803 3.068 -21.538 1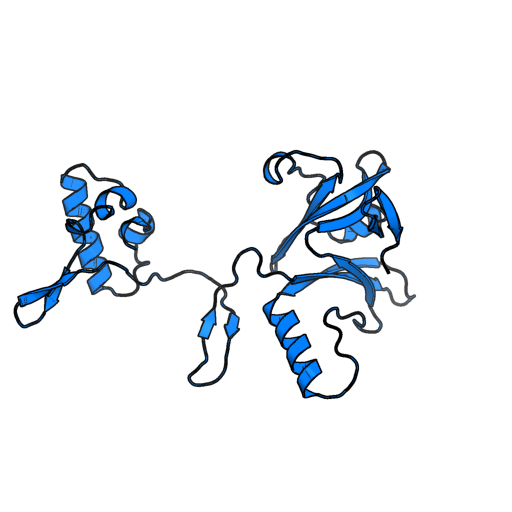.00 96.56 109 LYS A O 1
ATOM 835 N N . TRP A 1 110 ? 5.833 4.038 -19.797 1.00 97.12 110 TRP A N 1
ATOM 836 C CA . TRP A 1 110 ? 5.556 2.933 -18.868 1.00 97.12 110 TRP A CA 1
ATOM 837 C C . TRP A 1 110 ? 4.357 3.219 -17.954 1.00 97.12 110 TRP A C 1
ATOM 839 O O . TRP A 1 110 ? 4.166 4.336 -17.466 1.00 97.12 110 TRP A O 1
ATOM 849 N N . GLU A 1 111 ? 3.557 2.184 -17.707 1.00 95.00 111 GLU A N 1
ATOM 850 C CA . GLU A 1 111 ? 2.377 2.187 -16.846 1.00 95.00 111 GLU A CA 1
ATOM 851 C C . GLU A 1 111 ? 2.455 1.090 -15.779 1.00 95.00 111 GLU A C 1
ATOM 853 O O . GLU A 1 111 ? 3.118 0.066 -15.945 1.00 95.00 111 GLU A O 1
ATOM 858 N N . GLN A 1 112 ? 1.741 1.317 -14.676 1.00 94.69 112 GLN A N 1
ATOM 859 C CA . GLN A 1 112 ? 1.585 0.379 -13.569 1.00 94.69 112 GLN A CA 1
ATOM 860 C C . GLN A 1 112 ? 0.176 -0.208 -13.568 1.00 94.69 112 GLN A C 1
ATOM 862 O O . GLN A 1 112 ? -0.815 0.530 -13.621 1.00 94.69 112 GLN A O 1
ATOM 867 N N . LYS A 1 113 ? 0.094 -1.527 -13.389 1.00 94.12 113 LYS A N 1
ATOM 868 C CA . LYS A 1 113 ? -1.147 -2.240 -13.074 1.00 94.12 113 LYS A CA 1
ATOM 869 C C . LYS A 1 113 ? -0.984 -2.987 -11.754 1.00 94.12 113 LYS A C 1
ATOM 871 O O . LYS A 1 113 ? -0.309 -4.014 -11.687 1.00 94.12 113 LYS A O 1
ATOM 876 N N . LEU A 1 114 ? -1.572 -2.439 -10.693 1.00 93.50 114 LEU A N 1
ATOM 877 C CA . LEU A 1 114 ? -1.573 -3.048 -9.368 1.00 93.50 114 LEU A CA 1
ATOM 878 C C . LEU A 1 114 ? -2.512 -4.253 -9.334 1.00 93.50 114 LEU A C 1
ATOM 880 O O . LEU A 1 114 ? -3.692 -4.125 -9.647 1.00 93.50 114 LEU A O 1
ATOM 884 N N . VAL A 1 115 ? -2.002 -5.388 -8.862 1.00 92.31 115 VAL A N 1
ATOM 885 C CA . VAL A 1 115 ? -2.779 -6.607 -8.637 1.00 92.31 115 VAL A CA 1
ATOM 886 C C . VAL A 1 115 ? -2.943 -6.825 -7.129 1.00 92.31 115 VAL A C 1
ATOM 888 O O . VAL A 1 115 ? -1.969 -7.099 -6.415 1.00 92.31 115 VAL A O 1
ATOM 891 N N . PRO A 1 116 ? -4.167 -6.709 -6.593 1.00 90.88 116 PRO A N 1
ATOM 892 C CA . PRO A 1 116 ? -4.475 -7.035 -5.205 1.00 90.88 116 PRO A CA 1
ATOM 893 C C . PRO A 1 116 ? -4.382 -8.542 -4.927 1.00 90.88 116 PRO A C 1
ATOM 895 O O . PRO A 1 116 ? -4.644 -9.371 -5.794 1.00 90.88 116 PRO A O 1
ATOM 898 N N . ARG A 1 117 ? -4.119 -8.924 -3.673 1.00 90.00 117 ARG A N 1
ATOM 899 C CA . ARG A 1 117 ? -4.050 -10.329 -3.229 1.00 90.00 117 ARG A CA 1
ATOM 900 C C . ARG A 1 117 ? -5.342 -11.102 -3.480 1.00 90.00 117 ARG A C 1
ATOM 902 O O . ARG A 1 117 ? -5.280 -12.277 -3.821 1.00 90.00 117 ARG A O 1
ATOM 909 N N . LEU A 1 118 ? -6.498 -10.447 -3.344 1.00 88.19 118 LEU A N 1
ATOM 910 C CA . LEU A 1 118 ? -7.792 -11.063 -3.652 1.00 88.19 118 LEU A CA 1
ATOM 911 C C . LEU A 1 118 ? -7.881 -11.474 -5.127 1.00 88.19 118 LEU A C 1
ATOM 913 O O . LEU A 1 118 ? -8.318 -12.580 -5.421 1.00 88.19 118 LEU A O 1
ATOM 917 N N . GLU A 1 119 ? -7.429 -10.605 -6.029 1.00 89.69 119 GLU A N 1
ATOM 918 C CA . GLU A 1 119 ? -7.423 -10.875 -7.466 1.00 89.69 119 GLU A CA 1
ATOM 919 C C . GLU A 1 119 ? -6.411 -11.972 -7.812 1.00 89.69 119 GLU A C 1
ATOM 921 O O . GLU A 1 119 ? -6.754 -12.934 -8.492 1.00 89.69 119 GLU A O 1
ATOM 926 N N . ALA A 1 120 ? -5.193 -11.901 -7.265 1.00 90.44 120 ALA A N 1
ATOM 927 C CA . ALA A 1 120 ? -4.187 -12.951 -7.438 1.00 90.44 120 ALA A CA 1
ATOM 928 C C . ALA A 1 120 ? -4.698 -14.328 -6.967 1.00 90.44 120 ALA A C 1
ATOM 930 O O . ALA A 1 120 ? -4.487 -15.340 -7.636 1.00 90.44 120 ALA A O 1
ATOM 931 N N . TYR A 1 121 ? -5.421 -14.370 -5.843 1.00 88.75 121 TYR A N 1
ATOM 932 C CA . TYR A 1 121 ? -6.040 -15.595 -5.340 1.00 88.75 121 TYR A CA 1
ATOM 933 C C . TYR A 1 121 ? -7.179 -16.095 -6.240 1.00 88.75 121 TYR A C 1
ATOM 935 O O . TYR A 1 121 ? -7.296 -17.300 -6.457 1.00 88.75 121 TYR A O 1
ATOM 943 N N . GLN A 1 122 ? -8.003 -15.193 -6.783 1.00 87.38 122 GLN A N 1
ATOM 944 C CA . GLN A 1 122 ? -9.043 -15.550 -7.754 1.00 87.38 122 GLN A CA 1
ATOM 945 C C . GLN A 1 122 ? -8.423 -16.185 -9.003 1.00 87.38 122 GLN A C 1
ATOM 947 O O . GLN A 1 122 ? -8.806 -17.300 -9.344 1.00 87.38 122 GLN A O 1
ATOM 952 N N . ARG A 1 123 ? -7.380 -15.570 -9.582 1.00 88.69 123 ARG A N 1
ATOM 953 C CA . ARG A 1 123 ? -6.618 -16.134 -10.714 1.00 88.69 123 ARG A CA 1
ATOM 954 C C . ARG A 1 123 ? -6.071 -17.530 -10.397 1.00 88.69 123 ARG A C 1
ATOM 956 O O . ARG A 1 123 ? -6.231 -18.458 -11.182 1.00 88.69 123 ARG A O 1
ATOM 963 N N . LEU A 1 124 ? -5.474 -17.713 -9.214 1.00 86.69 124 LEU A N 1
ATOM 964 C CA . LEU A 1 124 ? -4.966 -19.017 -8.771 1.00 86.69 124 LEU A CA 1
ATOM 965 C C . LEU A 1 124 ? -6.075 -20.073 -8.652 1.00 86.69 124 LEU A C 1
ATOM 967 O O . LEU A 1 124 ? -5.866 -21.234 -9.006 1.00 86.69 124 LEU A O 1
ATOM 971 N N . ARG A 1 125 ? -7.239 -19.701 -8.114 1.00 84.81 125 ARG A N 1
ATOM 972 C CA . ARG A 1 125 ? -8.377 -20.615 -7.980 1.00 84.81 125 ARG A CA 1
ATOM 973 C C . ARG A 1 125 ? -8.930 -21.000 -9.347 1.00 84.81 125 ARG A C 1
ATOM 975 O O . ARG A 1 125 ? -9.161 -22.182 -9.580 1.00 84.81 125 ARG A O 1
ATOM 982 N N . ASP A 1 126 ? -9.116 -20.026 -10.225 1.00 83.19 126 ASP A N 1
ATOM 983 C CA . ASP A 1 126 ? -9.690 -20.244 -11.547 1.00 83.19 126 ASP A CA 1
ATOM 984 C C . ASP A 1 126 ? -8.747 -21.132 -12.391 1.00 83.19 126 ASP A C 1
ATOM 986 O O . ASP A 1 126 ? -9.215 -22.086 -13.010 1.00 83.19 126 ASP A O 1
ATOM 990 N N . ARG A 1 127 ? -7.415 -20.961 -12.263 1.00 80.25 127 ARG A N 1
ATOM 991 C CA . ARG A 1 127 ? -6.391 -21.896 -12.782 1.00 80.25 127 ARG A CA 1
ATOM 992 C C . ARG A 1 127 ? -6.593 -23.333 -12.291 1.00 80.25 127 ARG A C 1
ATOM 994 O O . ARG A 1 127 ? -6.501 -24.274 -13.073 1.00 80.25 127 ARG A O 1
ATOM 1001 N N . LYS A 1 128 ? -6.819 -23.530 -10.987 1.00 79.69 128 LYS A N 1
ATOM 1002 C CA . LYS A 1 128 ? -7.023 -24.878 -10.421 1.00 79.69 128 LYS A CA 1
ATOM 1003 C C . LYS A 1 128 ? -8.307 -25.536 -10.931 1.00 79.69 128 LYS A C 1
ATOM 1005 O O . LYS A 1 128 ? -8.364 -26.757 -10.987 1.00 79.69 128 LYS A O 1
ATOM 1010 N N . GLN A 1 129 ? -9.327 -24.744 -11.260 1.00 78.75 129 GLN A N 1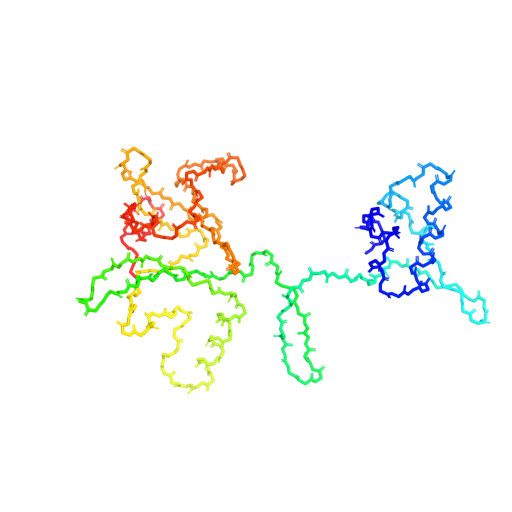
ATOM 1011 C CA . GLN A 1 129 ? -10.637 -25.241 -11.686 1.00 78.75 129 GLN A CA 1
ATOM 1012 C C . GLN A 1 129 ? -10.724 -25.511 -13.189 1.00 78.75 129 GLN A C 1
ATOM 1014 O O . GLN A 1 129 ? -11.417 -26.440 -13.590 1.00 78.75 129 GLN A O 1
ATOM 1019 N N . SER A 1 130 ? -10.046 -24.720 -14.023 1.00 73.19 130 SER A N 1
ATOM 1020 C CA . SER A 1 130 ? -10.163 -24.824 -15.480 1.00 73.19 130 SER A CA 1
ATOM 1021 C C . SER A 1 130 ? -9.415 -26.017 -16.077 1.00 73.19 130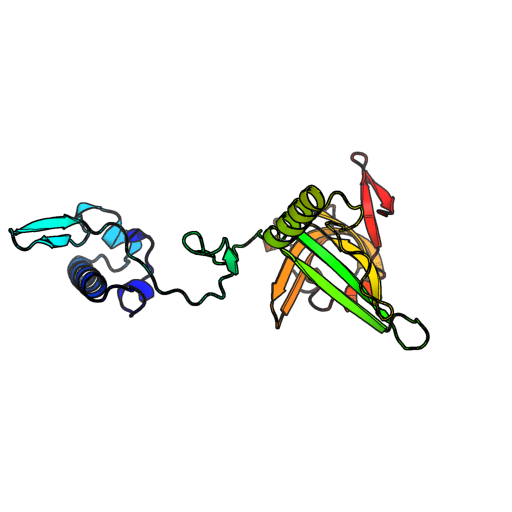 SER A C 1
ATOM 1023 O O . SER A 1 130 ? -9.705 -26.388 -17.213 1.00 73.19 130 SER A O 1
ATOM 1025 N N . GLY A 1 131 ? -8.433 -26.593 -15.368 1.00 67.12 131 GLY A N 1
ATOM 1026 C CA . GLY A 1 131 ? -7.584 -27.686 -15.871 1.00 67.12 131 GLY A CA 1
ATOM 1027 C C . GLY A 1 131 ? -6.769 -27.333 -17.128 1.00 67.12 131 GLY A C 1
ATOM 1028 O O . GLY A 1 131 ? -6.037 -28.175 -17.639 1.00 67.12 131 GLY A O 1
ATOM 1029 N N . LYS A 1 132 ? -6.890 -26.096 -17.625 1.00 54.00 132 LYS A N 1
ATOM 1030 C CA . LYS A 1 132 ? -6.236 -25.565 -18.818 1.00 54.00 132 LYS A CA 1
ATOM 1031 C C . LYS A 1 132 ? -5.076 -24.675 -18.392 1.00 54.00 132 LYS A C 1
ATOM 1033 O O . LYS A 1 132 ? -5.208 -23.866 -17.472 1.00 54.00 132 LYS A O 1
ATOM 1038 N N . GLY A 1 133 ? -3.940 -24.862 -19.058 1.00 56.81 133 GLY A N 1
ATOM 1039 C CA . GLY A 1 133 ? -2.770 -24.010 -18.903 1.00 56.81 133 GLY A CA 1
ATOM 1040 C C . GLY A 1 133 ? -3.087 -22.556 -19.254 1.00 56.81 133 GLY A C 1
ATOM 1041 O O . GLY A 1 133 ? -3.891 -22.292 -20.142 1.00 56.81 133 GLY A O 1
ATOM 1042 N N . GLU A 1 134 ? -2.424 -21.665 -18.517 1.00 53.03 134 GLU A N 1
ATOM 1043 C CA . GLU A 1 134 ? -2.291 -20.219 -18.737 1.00 53.03 134 GLU A CA 1
ATOM 1044 C C . GLU A 1 134 ? -3.500 -19.329 -18.399 1.00 53.03 134 GLU A C 1
ATOM 1046 O O . GLU A 1 134 ? -4.122 -18.680 -19.232 1.00 53.03 134 GLU A O 1
ATOM 1051 N N . SER A 1 135 ? -3.724 -19.163 -17.092 1.00 56.22 135 SER A N 1
ATOM 1052 C CA . SER A 1 135 ? -3.872 -17.809 -16.550 1.00 56.22 135 SER A CA 1
ATOM 1053 C C . SER A 1 135 ? -2.733 -17.576 -15.560 1.00 56.22 135 SER A C 1
ATOM 1055 O O . SER A 1 135 ? -2.749 -18.120 -14.447 1.00 56.22 135 SER A O 1
ATOM 1057 N N . ASP A 1 136 ? -1.719 -16.817 -15.962 1.00 73.19 136 ASP A N 1
ATOM 1058 C CA . ASP A 1 136 ? -0.621 -16.491 -15.063 1.00 73.19 136 ASP A CA 1
ATOM 1059 C C . ASP A 1 136 ? -1.116 -15.609 -13.912 1.00 73.19 136 ASP A C 1
ATOM 1061 O O . ASP A 1 136 ? -1.859 -14.639 -14.097 1.00 73.19 136 ASP A O 1
ATOM 1065 N N . ILE A 1 137 ? -0.662 -15.919 -12.690 1.00 84.94 137 ILE A N 1
ATOM 1066 C CA . ILE A 1 137 ? -0.858 -15.028 -11.534 1.00 84.94 137 ILE A CA 1
ATOM 1067 C C . ILE A 1 137 ? -0.338 -13.628 -11.898 1.00 84.94 137 ILE A C 1
ATOM 1069 O O . ILE A 1 137 ? -0.994 -12.630 -11.594 1.00 84.94 137 ILE A O 1
ATOM 1073 N N . ILE A 1 138 ? 0.789 -13.580 -12.616 1.00 88.81 138 ILE A N 1
ATOM 1074 C CA . ILE A 1 138 ? 1.363 -12.386 -13.234 1.00 88.81 138 ILE A CA 1
ATOM 1075 C C . ILE A 1 138 ? 0.941 -12.345 -14.701 1.00 88.81 138 ILE A C 1
ATOM 1077 O O . ILE A 1 138 ? 1.504 -13.038 -15.535 1.00 88.81 138 ILE A O 1
ATOM 1081 N N . GLN A 1 139 ? -0.022 -11.498 -15.039 1.00 89.19 139 GLN A N 1
ATOM 1082 C CA . GLN A 1 139 ? -0.432 -11.335 -16.433 1.00 89.19 139 GLN A CA 1
ATOM 1083 C C . GLN A 1 139 ? 0.716 -10.714 -17.248 1.00 89.19 139 GLN A C 1
ATOM 1085 O O . GLN A 1 139 ? 1.086 -9.563 -17.002 1.00 89.19 139 GLN A O 1
ATOM 1090 N N . ARG A 1 140 ? 1.274 -11.475 -18.199 1.00 90.94 140 ARG A N 1
ATOM 1091 C CA . ARG A 1 140 ? 2.342 -11.021 -19.109 1.00 90.94 140 ARG A CA 1
ATOM 1092 C C . ARG A 1 140 ? 1.808 -10.540 -20.463 1.00 90.94 140 ARG A C 1
ATOM 1094 O O . ARG A 1 140 ? 2.383 -9.621 -21.033 1.00 90.94 140 ARG A O 1
ATOM 1101 N N . ASP A 1 141 ? 0.688 -11.079 -20.941 1.00 91.94 141 ASP A N 1
ATOM 1102 C CA . ASP A 1 141 ? 0.022 -10.574 -22.147 1.00 91.94 141 ASP A CA 1
ATOM 1103 C C . ASP A 1 141 ? -0.978 -9.454 -21.806 1.00 91.94 141 ASP A C 1
ATOM 1105 O O . ASP A 1 141 ? -1.904 -9.626 -21.006 1.00 91.94 141 ASP A O 1
ATOM 1109 N N . TRP A 1 142 ? -0.768 -8.286 -22.410 1.00 92.25 142 TRP A N 1
ATOM 1110 C CA . TRP A 1 142 ? -1.601 -7.088 -22.264 1.00 92.25 142 TRP A CA 1
ATOM 1111 C C . TRP A 1 142 ? -2.179 -6.616 -23.606 1.00 92.25 142 TRP A C 1
ATOM 1113 O O . TRP A 1 142 ? -2.732 -5.520 -23.686 1.00 92.25 142 TRP A O 1
ATOM 1123 N N . GLY A 1 143 ? -2.088 -7.448 -24.647 1.00 93.19 143 GLY A N 1
ATOM 1124 C CA . GLY A 1 143 ? -2.491 -7.126 -26.008 1.00 93.19 143 GLY A CA 1
ATOM 1125 C C . GLY A 1 143 ? -1.400 -6.418 -26.814 1.00 93.19 143 GLY A C 1
ATOM 1126 O O . GLY A 1 143 ? -0.373 -5.991 -26.293 1.00 93.19 143 GLY A O 1
ATOM 1127 N N . LYS A 1 144 ? -1.653 -6.267 -28.119 1.00 94.75 144 LYS A N 1
ATOM 1128 C CA . LYS A 1 144 ? -0.680 -5.793 -29.123 1.00 94.75 144 LYS A CA 1
ATOM 1129 C C . LYS A 1 144 ? -0.074 -4.406 -28.861 1.00 94.75 144 LYS A C 1
ATOM 1131 O O . LYS A 1 144 ? 1.031 -4.135 -29.314 1.00 94.75 144 LYS A O 1
ATOM 1136 N N . ASP A 1 145 ? -0.788 -3.540 -28.142 1.00 96.69 145 ASP A N 1
ATOM 1137 C CA . ASP A 1 145 ? -0.372 -2.153 -27.885 1.00 96.69 145 ASP A CA 1
ATOM 1138 C C . ASP A 1 145 ? 0.506 -2.032 -26.626 1.00 96.69 145 ASP A C 1
ATOM 1140 O O . ASP A 1 145 ? 0.882 -0.929 -26.215 1.00 96.69 145 ASP A O 1
ATOM 1144 N N . PHE A 1 146 ? 0.821 -3.162 -25.987 1.00 97.19 146 PHE A N 1
ATOM 1145 C CA . PHE A 1 146 ? 1.552 -3.210 -24.733 1.00 97.19 146 PHE A CA 1
ATOM 1146 C C . PHE A 1 146 ? 2.662 -4.258 -24.763 1.00 97.19 146 PHE A C 1
ATOM 1148 O O . PHE A 1 146 ? 2.532 -5.338 -25.329 1.00 97.19 146 PHE A O 1
ATOM 1155 N N . ARG A 1 147 ? 3.761 -3.950 -24.076 1.00 96.81 147 ARG A N 1
ATOM 1156 C CA . ARG A 1 147 ? 4.853 -4.885 -23.810 1.00 96.81 147 ARG A CA 1
ATOM 1157 C C . ARG A 1 147 ? 5.057 -5.013 -22.312 1.00 96.81 147 ARG A C 1
ATOM 1159 O O . ARG A 1 147 ? 5.318 -4.021 -21.632 1.00 96.81 147 ARG A O 1
ATOM 1166 N N . PHE A 1 148 ? 4.975 -6.229 -21.790 1.00 96.00 148 PHE A N 1
ATOM 1167 C CA . PHE A 1 148 ? 5.341 -6.492 -20.404 1.00 96.00 148 PHE A CA 1
ATOM 1168 C C . PHE A 1 148 ? 6.835 -6.244 -20.184 1.00 96.00 148 PHE A C 1
ATOM 1170 O O . PHE A 1 148 ? 7.662 -6.667 -20.991 1.00 96.00 148 PHE A O 1
ATOM 1177 N N . LYS A 1 149 ? 7.179 -5.527 -19.108 1.00 96.19 149 LYS A N 1
ATOM 1178 C CA . LYS A 1 149 ? 8.573 -5.241 -18.745 1.00 96.19 149 LYS A CA 1
ATOM 1179 C C . LYS A 1 149 ? 9.029 -6.158 -17.625 1.00 96.19 149 LYS A C 1
ATOM 1181 O O . LYS A 1 149 ? 9.969 -6.914 -17.804 1.00 96.19 149 LYS A O 1
ATOM 1186 N N . PHE A 1 150 ? 8.354 -6.073 -16.487 1.00 96.62 150 PHE A N 1
ATOM 1187 C CA . PHE A 1 150 ? 8.581 -6.903 -15.309 1.00 96.62 150 PHE A CA 1
ATOM 1188 C C . PHE A 1 150 ? 7.439 -6.672 -14.314 1.00 96.62 150 PHE A C 1
ATOM 1190 O O . PHE A 1 150 ? 6.575 -5.813 -14.511 1.00 96.62 150 PHE A O 1
ATOM 1197 N N . PHE A 1 151 ? 7.430 -7.423 -13.219 1.00 96.12 151 PHE A N 1
ATOM 1198 C CA . PHE A 1 151 ? 6.547 -7.181 -12.083 1.00 96.12 151 PHE A CA 1
ATOM 1199 C C . PHE A 1 151 ? 7.374 -6.844 -10.842 1.00 96.12 151 PHE A C 1
ATOM 1201 O O . PHE A 1 151 ? 8.509 -7.291 -10.721 1.00 96.12 151 PHE A O 1
ATOM 1208 N N . LEU A 1 152 ? 6.797 -6.077 -9.919 1.00 96.50 152 LEU A N 1
ATOM 1209 C CA . LEU A 1 152 ? 7.416 -5.746 -8.639 1.00 96.50 152 LEU A CA 1
ATOM 1210 C C . LEU A 1 152 ? 6.521 -6.169 -7.477 1.00 96.50 152 LEU A C 1
ATOM 1212 O O . LEU A 1 152 ? 5.314 -5.907 -7.469 1.00 96.50 152 LEU A O 1
ATOM 1216 N N . MET A 1 153 ? 7.136 -6.780 -6.476 1.00 95.25 153 MET A N 1
ATOM 1217 C CA . MET A 1 153 ? 6.588 -7.066 -5.156 1.00 95.25 153 MET A CA 1
ATOM 1218 C C . MET A 1 153 ? 7.386 -6.313 -4.085 1.00 95.25 153 MET A C 1
ATOM 1220 O O . MET A 1 153 ? 8.517 -5.896 -4.338 1.00 95.25 153 MET A O 1
ATOM 1224 N N . PRO A 1 154 ? 6.834 -6.114 -2.875 1.00 93.94 154 PRO A N 1
ATOM 1225 C CA . PRO A 1 154 ? 7.644 -5.667 -1.750 1.00 93.94 154 PRO A CA 1
ATOM 1226 C C . PRO A 1 154 ? 8.861 -6.581 -1.569 1.00 93.94 154 PRO A C 1
ATOM 1228 O O . PRO A 1 154 ? 8.720 -7.801 -1.578 1.00 93.94 154 PRO A O 1
ATOM 1231 N N . ASN A 1 155 ? 10.023 -5.968 -1.364 1.00 94.56 155 ASN A N 1
ATOM 1232 C CA . ASN A 1 155 ? 11.354 -6.573 -1.293 1.00 94.56 155 ASN A CA 1
ATOM 1233 C C . ASN A 1 155 ? 11.997 -7.022 -2.611 1.00 94.56 155 ASN A C 1
ATOM 1235 O O . ASN A 1 155 ? 13.164 -7.406 -2.572 1.00 94.56 155 ASN A O 1
ATOM 1239 N N . ASP A 1 156 ? 11.322 -6.905 -3.757 1.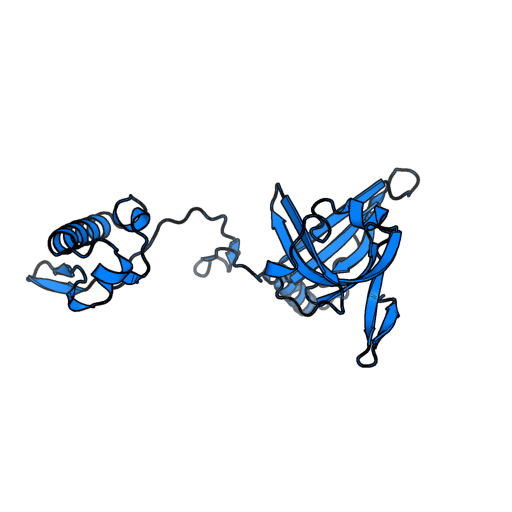00 96.94 156 ASP A N 1
ATOM 1240 C CA . ASP A 1 156 ? 12.008 -7.068 -5.043 1.00 96.94 156 ASP A CA 1
ATOM 1241 C C . ASP A 1 156 ? 13.094 -5.997 -5.203 1.00 96.94 156 ASP A C 1
ATOM 1243 O O . ASP A 1 156 ? 12.964 -4.879 -4.688 1.00 96.94 156 ASP A O 1
ATOM 1247 N N . CYS A 1 157 ? 14.157 -6.340 -5.931 1.00 97.81 157 CYS A N 1
ATOM 1248 C CA . CYS A 1 157 ? 15.260 -5.432 -6.209 1.00 97.81 157 CYS A CA 1
ATOM 1249 C C . CYS A 1 157 ? 15.174 -4.889 -7.639 1.00 97.81 157 CYS A C 1
ATOM 1251 O O . CYS A 1 157 ? 14.780 -5.574 -8.585 1.00 97.81 157 CYS A O 1
ATOM 1253 N N . VAL A 1 158 ? 15.533 -3.620 -7.786 1.00 97.88 158 VAL A N 1
ATOM 1254 C CA . VAL A 1 158 ? 15.586 -2.906 -9.056 1.00 97.88 158 VAL A CA 1
ATOM 1255 C C . VAL A 1 158 ? 16.910 -2.178 -9.123 1.00 97.88 158 VAL A C 1
ATOM 1257 O O . VAL A 1 158 ? 17.240 -1.395 -8.235 1.00 97.88 158 VAL A O 1
ATOM 1260 N N . GLU A 1 159 ? 17.646 -2.405 -10.196 1.00 97.69 159 GLU A N 1
ATOM 1261 C CA . GLU A 1 159 ? 18.805 -1.600 -10.526 1.00 97.69 159 GLU A CA 1
ATOM 1262 C C . GLU A 1 159 ? 18.356 -0.442 -11.425 1.00 97.69 159 GLU A C 1
ATOM 1264 O O . GLU A 1 159 ? 17.700 -0.654 -12.452 1.00 97.69 159 GLU A O 1
ATOM 1269 N N . MET A 1 160 ? 18.664 0.794 -11.037 1.00 97.06 160 MET A N 1
ATOM 1270 C CA . MET A 1 160 ? 18.303 1.994 -11.798 1.00 97.06 160 MET A CA 1
ATOM 1271 C C . MET A 1 160 ? 19.305 3.135 -11.583 1.00 97.06 160 MET A C 1
ATOM 1273 O O . MET A 1 160 ? 20.077 3.115 -10.625 1.00 97.06 160 MET A O 1
ATOM 1277 N N . ASP A 1 161 ? 19.278 4.125 -12.473 1.00 96.44 161 ASP A N 1
ATOM 1278 C CA . ASP A 1 161 ? 20.102 5.331 -12.373 1.00 96.44 161 ASP A CA 1
ATOM 1279 C C . ASP A 1 161 ? 19.597 6.207 -11.206 1.00 96.44 161 ASP A C 1
ATOM 1281 O O . ASP A 1 161 ? 18.392 6.478 -11.083 1.00 96.44 161 ASP A O 1
ATOM 1285 N N . ASP A 1 162 ? 20.519 6.640 -10.345 1.00 92.75 162 ASP A N 1
ATOM 1286 C CA . ASP A 1 162 ? 20.262 7.549 -9.233 1.00 92.75 162 ASP A CA 1
ATOM 1287 C C . ASP A 1 162 ? 20.115 9.018 -9.704 1.00 92.75 162 ASP A C 1
ATOM 1289 O O . ASP A 1 162 ? 20.097 9.317 -10.901 1.00 92.75 162 ASP A O 1
ATOM 1293 N N . ALA A 1 163 ? 19.993 9.969 -8.771 1.00 88.06 163 ALA A N 1
ATOM 1294 C CA . ALA A 1 163 ? 19.870 11.389 -9.117 1.00 88.06 163 ALA A CA 1
ATOM 1295 C C . ALA A 1 163 ? 21.137 11.966 -9.780 1.00 88.06 163 ALA A C 1
ATOM 1297 O O . ALA A 1 163 ? 21.053 12.976 -10.477 1.00 88.06 163 ALA A O 1
ATOM 1298 N N . SER A 1 164 ? 22.292 11.333 -9.562 1.00 91.69 164 SER A N 1
ATOM 1299 C CA . SER A 1 164 ? 23.584 11.675 -10.161 1.00 91.69 164 SER A CA 1
ATOM 1300 C C . SER A 1 164 ? 23.873 10.906 -11.460 1.00 91.69 164 SER A C 1
ATOM 1302 O O . SER A 1 164 ? 24.886 11.159 -12.108 1.00 91.69 164 SER A O 1
ATOM 1304 N N . GLY A 1 165 ? 22.978 9.996 -11.866 1.00 92.81 165 GLY A N 1
ATOM 1305 C CA . GLY A 1 165 ? 23.144 9.124 -13.029 1.00 92.81 165 GLY A CA 1
ATOM 1306 C C . GLY A 1 165 ? 23.970 7.861 -12.760 1.00 92.81 165 GLY A C 1
ATOM 1307 O O . GLY A 1 165 ? 24.298 7.146 -13.704 1.00 92.81 165 GLY A O 1
ATOM 1308 N N . GLN A 1 166 ? 24.313 7.568 -11.504 1.00 95.12 166 GLN A N 1
ATOM 1309 C CA . GLN A 1 166 ? 25.038 6.355 -11.126 1.00 95.12 166 GLN A CA 1
ATOM 1310 C C . GLN A 1 166 ? 24.093 5.161 -10.994 1.00 95.12 166 GLN A C 1
ATOM 1312 O O . GLN A 1 166 ? 22.973 5.289 -10.503 1.00 95.12 166 GLN A O 1
ATOM 1317 N N . ARG A 1 167 ? 24.555 3.974 -11.404 1.00 95.88 167 ARG A N 1
ATOM 1318 C CA . ARG A 1 167 ? 23.808 2.723 -11.223 1.00 95.88 167 ARG A CA 1
ATOM 1319 C C . ARG A 1 167 ? 23.810 2.315 -9.760 1.00 95.88 167 ARG A C 1
ATOM 1321 O O . ARG A 1 167 ? 24.873 2.145 -9.174 1.00 95.88 167 ARG A O 1
ATOM 1328 N N . GLN A 1 168 ? 22.619 2.135 -9.201 1.00 96.25 168 GLN A N 1
ATOM 1329 C CA . GLN A 1 168 ? 22.430 1.690 -7.825 1.00 96.25 168 GLN A CA 1
ATOM 1330 C C . GLN A 1 168 ? 21.334 0.626 -7.748 1.00 96.25 168 GLN A C 1
ATOM 1332 O O . GLN A 1 168 ? 20.407 0.601 -8.566 1.00 96.25 168 GLN A O 1
ATOM 1337 N N . VAL A 1 169 ? 21.429 -0.243 -6.738 1.00 97.19 169 VAL A N 1
ATOM 1338 C CA . VAL A 1 169 ? 20.411 -1.260 -6.446 1.00 97.19 169 VAL A CA 1
ATOM 1339 C C . VAL A 1 169 ? 19.490 -0.772 -5.343 1.00 97.19 169 VAL A C 1
ATOM 1341 O O . VAL A 1 169 ? 19.913 -0.417 -4.241 1.00 97.19 169 VAL A O 1
ATOM 1344 N N . TYR A 1 170 ? 18.200 -0.823 -5.641 1.00 97.06 170 TYR A N 1
ATOM 1345 C CA . TYR A 1 170 ? 17.141 -0.418 -4.744 1.00 97.06 170 TYR A CA 1
ATOM 1346 C C . TYR A 1 170 ? 16.202 -1.574 -4.446 1.00 97.06 170 TYR A C 1
ATOM 1348 O O . TYR A 1 170 ? 15.825 -2.331 -5.335 1.00 97.06 170 TYR A O 1
ATOM 1356 N N . ARG A 1 171 ? 15.727 -1.641 -3.208 1.00 96.69 171 ARG A N 1
ATOM 1357 C CA . ARG A 1 171 ? 14.647 -2.523 -2.785 1.00 96.69 171 ARG A CA 1
ATOM 1358 C C . ARG A 1 171 ? 13.310 -1.802 -2.841 1.00 96.69 171 ARG A C 1
ATOM 1360 O O . ARG A 1 171 ? 13.185 -0.655 -2.409 1.00 96.69 171 ARG A O 1
ATOM 1367 N N . VAL A 1 172 ? 12.277 -2.498 -3.297 1.00 96.19 172 VAL A N 1
ATOM 1368 C CA . VAL A 1 172 ? 10.892 -2.028 -3.218 1.00 96.19 172 VAL A CA 1
ATOM 1369 C C . VAL A 1 172 ? 10.405 -2.109 -1.768 1.00 96.19 172 VAL A C 1
ATOM 1371 O O . VAL A 1 172 ? 10.295 -3.187 -1.189 1.00 96.19 172 VAL A O 1
ATOM 1374 N N . CYS A 1 173 ? 10.053 -0.973 -1.174 1.00 94.00 173 CYS A N 1
ATOM 1375 C CA . CYS A 1 173 ? 9.501 -0.895 0.181 1.00 94.00 173 CYS A CA 1
ATOM 1376 C C . CYS A 1 173 ? 7.978 -1.010 0.195 1.00 94.00 173 CYS A C 1
ATOM 1378 O O . CYS A 1 173 ? 7.405 -1.725 1.016 1.00 94.00 173 CYS A O 1
ATOM 1380 N N . SER A 1 174 ? 7.307 -0.269 -0.686 1.00 92.62 174 SER A N 1
ATOM 1381 C CA . SER A 1 174 ? 5.848 -0.249 -0.750 1.00 92.62 174 SER A CA 1
ATOM 1382 C C . SER A 1 174 ? 5.351 0.084 -2.151 1.00 92.62 174 SER A C 1
ATOM 1384 O O . SER A 1 174 ? 6.042 0.728 -2.940 1.00 92.62 174 SER A O 1
ATOM 1386 N N . ILE A 1 175 ? 4.141 -0.384 -2.455 1.00 93.75 175 ILE A N 1
ATOM 1387 C CA . ILE A 1 175 ? 3.465 -0.179 -3.734 1.00 93.75 175 ILE A CA 1
ATOM 1388 C C . ILE A 1 175 ? 2.031 0.251 -3.435 1.00 93.75 175 ILE A C 1
ATOM 1390 O O . ILE A 1 175 ? 1.303 -0.461 -2.735 1.00 93.75 175 ILE A O 1
ATOM 1394 N N . SER A 1 176 ? 1.620 1.386 -3.993 1.00 89.38 176 SER A N 1
ATOM 1395 C CA . SER A 1 176 ? 0.282 1.952 -3.829 1.00 89.38 176 SER A CA 1
ATOM 1396 C C . SER A 1 176 ? -0.274 2.438 -5.166 1.00 89.38 176 SER A C 1
ATOM 1398 O O . SER A 1 176 ? 0.442 3.053 -5.950 1.00 89.38 176 SER A O 1
ATOM 1400 N N . GLN A 1 177 ? -1.563 2.200 -5.414 1.00 88.38 177 GLN A N 1
ATOM 1401 C CA . GLN A 1 177 ? -2.289 2.750 -6.560 1.00 88.38 177 GLN A CA 1
ATOM 1402 C C . GLN A 1 177 ? -3.733 3.064 -6.156 1.00 88.38 177 GLN A C 1
ATOM 1404 O O . GLN A 1 177 ? -4.417 2.249 -5.537 1.00 88.38 177 GLN A O 1
ATOM 1409 N N . THR A 1 178 ? -4.189 4.251 -6.526 1.00 83.69 178 THR A N 1
ATOM 1410 C CA . THR A 1 178 ? -5.567 4.737 -6.494 1.00 83.69 178 THR A CA 1
ATOM 1411 C C . THR A 1 178 ? -5.925 5.238 -7.903 1.00 83.69 178 THR A C 1
ATOM 1413 O O . THR A 1 178 ? -5.040 5.350 -8.754 1.00 83.69 178 THR A O 1
ATOM 1416 N N . PRO A 1 179 ? -7.197 5.569 -8.189 1.00 81.06 179 PRO A N 1
ATOM 1417 C CA . PRO A 1 179 ? -7.571 6.121 -9.493 1.00 81.06 179 PRO A CA 1
ATOM 1418 C C . PRO A 1 179 ? -6.832 7.412 -9.882 1.00 81.06 179 PRO A C 1
ATOM 1420 O O . PRO A 1 179 ? -6.699 7.691 -11.067 1.00 81.06 179 PRO A O 1
ATOM 1423 N N . SER A 1 180 ? -6.361 8.196 -8.907 1.00 83.06 180 SER A N 1
ATOM 1424 C CA . SER A 1 180 ? -5.708 9.495 -9.128 1.00 83.06 180 SER A CA 1
ATOM 1425 C C . SER A 1 180 ? -4.227 9.524 -8.749 1.00 83.06 180 SER A C 1
ATOM 1427 O O . SER A 1 180 ? -3.567 10.538 -8.963 1.00 83.06 180 SER A O 1
ATOM 1429 N N . TRP A 1 181 ? -3.696 8.451 -8.161 1.00 85.06 181 TRP A N 1
ATOM 1430 C CA . TRP A 1 181 ? -2.349 8.435 -7.603 1.00 85.06 181 TRP A CA 1
ATOM 1431 C C . TRP A 1 181 ? -1.723 7.051 -7.700 1.00 85.06 181 TRP A C 1
ATOM 1433 O O . TRP A 1 181 ? -2.357 6.050 -7.389 1.00 85.06 181 TRP A O 1
ATOM 1443 N N . ASN A 1 182 ? -0.447 6.979 -8.038 1.00 91.06 182 ASN A N 1
ATOM 1444 C CA . ASN A 1 182 ? 0.347 5.764 -7.934 1.00 91.06 182 ASN A CA 1
ATOM 1445 C C . ASN A 1 182 ? 1.685 6.113 -7.286 1.00 91.06 182 ASN A C 1
ATOM 1447 O O . ASN A 1 182 ? 2.206 7.201 -7.497 1.00 91.06 182 ASN A O 1
ATOM 1451 N N . GLU A 1 183 ? 2.228 5.203 -6.488 1.00 93.56 183 GLU A N 1
ATOM 1452 C CA . GLU A 1 183 ? 3.522 5.372 -5.834 1.00 93.56 183 GLU A CA 1
ATOM 1453 C C . GLU A 1 183 ? 4.196 4.015 -5.668 1.00 93.56 183 GLU A C 1
ATOM 1455 O O . GLU A 1 183 ? 3.598 3.068 -5.146 1.00 93.56 183 GLU A O 1
ATOM 1460 N N . ILE A 1 184 ? 5.465 3.949 -6.058 1.00 95.62 184 ILE A N 1
ATOM 1461 C CA . ILE A 1 184 ? 6.378 2.883 -5.658 1.00 95.62 184 ILE A CA 1
ATOM 1462 C C . ILE A 1 184 ? 7.489 3.534 -4.842 1.00 95.62 184 ILE A C 1
ATOM 1464 O O . ILE A 1 184 ? 8.189 4.422 -5.332 1.00 95.62 184 ILE A O 1
ATOM 1468 N N . GLN A 1 185 ? 7.621 3.120 -3.583 1.00 95.38 185 GLN A N 1
ATOM 1469 C CA . GLN A 1 185 ? 8.707 3.577 -2.728 1.00 95.38 185 GLN A CA 1
ATOM 1470 C C . GLN A 1 185 ? 9.877 2.607 -2.838 1.00 95.38 185 GLN A C 1
ATOM 1472 O O . GLN A 1 185 ? 9.722 1.412 -2.582 1.00 95.38 185 GLN A O 1
ATOM 1477 N N . PHE A 1 186 ? 11.043 3.154 -3.145 1.00 96.50 186 PHE A N 1
ATOM 1478 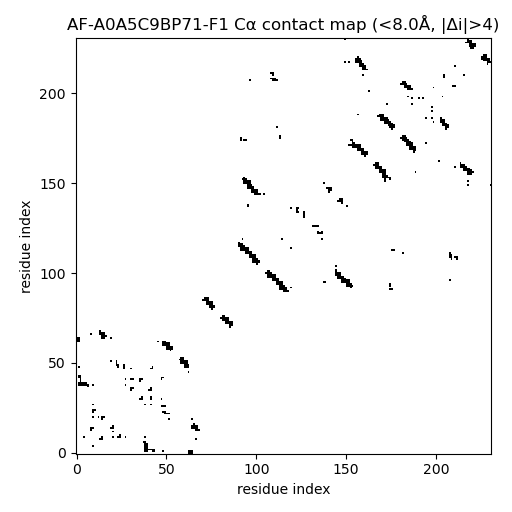C CA . PHE A 1 186 ? 12.319 2.462 -3.187 1.00 96.50 186 PHE A CA 1
ATOM 1479 C C . PHE A 1 186 ? 13.190 2.877 -1.999 1.00 96.50 186 PHE A C 1
ATOM 1481 O O . PHE A 1 186 ? 13.001 3.945 -1.416 1.00 96.50 186 PHE A O 1
ATOM 1488 N N . ILE A 1 187 ? 14.149 2.041 -1.634 1.00 95.75 187 ILE A N 1
ATOM 1489 C CA . ILE A 1 187 ? 15.242 2.389 -0.723 1.00 95.75 187 ILE A CA 1
ATOM 1490 C C . ILE A 1 187 ? 16.513 1.715 -1.229 1.00 95.75 187 ILE A C 1
ATOM 1492 O O . ILE A 1 187 ? 16.413 0.663 -1.855 1.00 95.75 187 ILE A O 1
ATOM 1496 N N . GLU A 1 188 ? 17.683 2.309 -1.022 1.00 94.75 188 GLU A N 1
ATOM 1497 C CA . GLU A 1 188 ? 18.943 1.652 -1.388 1.00 94.75 188 GLU A CA 1
ATOM 1498 C C . GLU A 1 188 ? 19.093 0.343 -0.609 1.00 94.75 188 GLU A C 1
ATOM 1500 O O . GLU A 1 188 ? 18.668 0.236 0.544 1.00 94.75 188 GLU A O 1
ATOM 1505 N N . GLN A 1 189 ? 19.666 -0.675 -1.250 1.00 93.31 189 GLN A N 1
ATOM 1506 C CA . GLN A 1 189 ? 19.774 -2.014 -0.666 1.00 93.31 189 GLN A CA 1
ATOM 1507 C C . GLN A 1 189 ? 20.589 -2.031 0.642 1.00 93.31 189 GLN A C 1
ATOM 1509 O O . GLN A 1 189 ? 20.349 -2.874 1.504 1.00 93.31 189 GLN A O 1
ATOM 1514 N N . ASN A 1 190 ? 21.531 -1.100 0.795 1.00 92.00 190 ASN A N 1
ATOM 1515 C CA . ASN A 1 190 ? 22.407 -0.944 1.957 1.00 92.00 190 ASN A CA 1
ATOM 1516 C C . ASN A 1 190 ? 21.895 0.083 2.992 1.00 92.00 190 ASN A C 1
ATOM 1518 O O . ASN A 1 190 ? 22.565 0.310 3.999 1.00 92.00 190 ASN A O 1
ATOM 1522 N N . ASP A 1 191 ? 20.732 0.705 2.778 1.00 92.75 191 ASP A N 1
ATOM 1523 C CA . ASP A 1 191 ? 20.188 1.700 3.704 1.00 92.75 191 ASP A CA 1
ATOM 1524 C C . ASP A 1 191 ? 19.517 1.020 4.907 1.00 92.75 191 ASP A C 1
ATOM 1526 O O . ASP A 1 191 ? 18.497 0.335 4.787 1.00 92.75 191 ASP A O 1
ATOM 1530 N N . ALA A 1 192 ? 20.094 1.234 6.089 1.00 91.69 192 ALA A N 1
ATOM 1531 C CA . ALA A 1 192 ? 19.629 0.653 7.346 1.00 91.69 192 ALA A CA 1
ATOM 1532 C C . ALA A 1 192 ? 18.529 1.474 8.052 1.00 91.69 192 ALA A C 1
ATOM 1534 O O . ALA A 1 192 ? 18.023 1.052 9.096 1.00 91.69 192 ALA A O 1
ATOM 1535 N N . ARG A 1 193 ? 18.161 2.656 7.539 1.00 93.31 193 ARG A N 1
ATOM 1536 C CA . ARG A 1 193 ? 17.151 3.521 8.171 1.00 93.31 193 ARG A CA 1
ATOM 1537 C C . ARG A 1 193 ? 15.755 2.911 8.088 1.00 93.31 193 ARG A C 1
ATOM 1539 O O . ARG A 1 193 ? 15.436 2.101 7.215 1.00 93.31 193 ARG A O 1
ATOM 1546 N N . LYS A 1 194 ? 14.855 3.358 8.969 1.00 89.25 194 LYS A N 1
ATOM 1547 C CA . LYS A 1 194 ? 13.442 2.959 8.878 1.00 89.25 194 LYS A CA 1
ATOM 1548 C C . LYS A 1 194 ? 12.817 3.543 7.609 1.00 89.25 194 LYS A C 1
ATOM 1550 O O . LYS A 1 194 ? 13.117 4.666 7.215 1.00 89.25 194 LYS A O 1
ATOM 1555 N N . ILE A 1 195 ? 11.855 2.826 7.021 1.00 84.25 195 ILE A N 1
ATOM 1556 C CA . ILE A 1 195 ? 11.172 3.224 5.769 1.00 84.25 195 ILE A CA 1
ATOM 1557 C C . ILE A 1 195 ? 10.622 4.663 5.825 1.00 84.25 195 ILE A C 1
ATOM 1559 O O . ILE A 1 195 ? 10.640 5.365 4.815 1.00 84.25 195 ILE A O 1
ATOM 1563 N N . GLY A 1 196 ? 10.126 5.099 6.990 1.00 86.25 196 GLY A N 1
ATOM 1564 C CA . GLY A 1 196 ? 9.620 6.461 7.192 1.00 86.25 196 GLY A CA 1
ATOM 1565 C C . GLY A 1 196 ? 10.711 7.537 7.215 1.00 86.25 196 GLY A C 1
ATOM 1566 O O . GLY A 1 196 ? 10.470 8.637 6.735 1.00 86.25 196 GLY A O 1
ATOM 1567 N N . GLU A 1 197 ? 11.904 7.210 7.712 1.00 90.19 197 GLU A N 1
ATOM 1568 C CA . GLU A 1 197 ? 13.058 8.117 7.831 1.00 90.19 197 GLU A CA 1
ATOM 1569 C C . GLU A 1 197 ? 13.818 8.242 6.506 1.00 90.19 197 GLU A C 1
ATOM 1571 O O . GLU A 1 197 ? 14.285 9.319 6.149 1.00 90.19 197 GLU A O 1
ATOM 1576 N N . ALA A 1 198 ? 13.905 7.148 5.746 1.00 88.19 198 ALA A N 1
ATOM 1577 C CA . ALA A 1 198 ? 14.525 7.135 4.424 1.00 88.19 198 ALA A CA 1
ATOM 1578 C C . ALA A 1 198 ? 13.643 7.768 3.336 1.00 88.19 198 ALA A C 1
ATOM 1580 O O . ALA A 1 198 ? 14.082 7.943 2.200 1.00 88.19 198 ALA A O 1
ATOM 1581 N N . ARG A 1 199 ? 12.376 8.077 3.637 1.00 87.62 199 ARG A N 1
ATOM 1582 C CA . ARG A 1 199 ? 11.399 8.567 2.658 1.00 87.62 199 ARG A CA 1
ATOM 1583 C C . ARG A 1 199 ? 11.795 9.957 2.146 1.00 87.62 199 ARG A C 1
ATOM 1585 O O . ARG A 1 199 ? 11.862 10.909 2.913 1.00 87.62 199 ARG A O 1
ATOM 1592 N N . SER A 1 200 ? 11.967 10.094 0.833 1.00 88.69 200 SER A N 1
ATOM 1593 C CA . SER A 1 200 ? 12.268 11.361 0.157 1.00 88.69 200 SER A CA 1
ATOM 1594 C C . SER A 1 200 ? 11.451 11.507 -1.133 1.00 88.69 200 SER A C 1
ATOM 1596 O O . SER A 1 200 ? 10.731 10.598 -1.544 1.00 88.69 200 SER A O 1
ATOM 1598 N N . SER A 1 201 ? 11.505 12.669 -1.785 1.00 86.69 201 SER A N 1
ATOM 1599 C CA . SER A 1 201 ? 10.872 12.853 -3.102 1.00 86.69 201 SER A CA 1
ATOM 1600 C C . SER A 1 201 ? 11.543 12.008 -4.190 1.00 86.69 201 SER A C 1
ATOM 1602 O O . SER A 1 201 ? 10.875 11.573 -5.123 1.00 86.69 201 SER A O 1
ATOM 1604 N N . TRP A 1 202 ? 12.845 11.741 -4.059 1.00 87.06 202 TRP A N 1
ATOM 1605 C CA . TRP A 1 202 ? 13.632 11.000 -5.043 1.00 87.06 202 TRP A CA 1
ATOM 1606 C C . TRP A 1 202 ? 13.256 9.514 -5.114 1.00 87.06 202 TRP A C 1
ATOM 1608 O O . TRP A 1 202 ? 13.069 8.956 -6.204 1.00 87.06 202 TRP A O 1
ATOM 1618 N N . ASN A 1 203 ? 13.133 8.883 -3.945 1.00 90.12 203 ASN A N 1
ATOM 1619 C CA . ASN A 1 203 ? 12.872 7.452 -3.824 1.00 90.12 203 ASN A CA 1
ATOM 1620 C C . ASN A 1 203 ? 11.376 7.094 -3.853 1.00 90.12 203 ASN A C 1
ATOM 1622 O O . ASN A 1 203 ? 11.013 5.926 -3.724 1.00 90.12 203 ASN A O 1
ATOM 1626 N N . ARG A 1 204 ? 10.510 8.090 -4.073 1.00 93.50 204 ARG A N 1
ATOM 1627 C CA . ARG A 1 204 ? 9.076 7.929 -4.326 1.00 93.50 204 ARG A CA 1
ATOM 1628 C C . ARG A 1 204 ? 8.789 8.120 -5.806 1.00 93.50 204 ARG A C 1
ATOM 1630 O O . ARG A 1 204 ? 8.702 9.236 -6.314 1.00 93.50 204 ARG A O 1
ATOM 1637 N N . VAL A 1 205 ? 8.614 7.010 -6.504 1.00 94.38 205 VAL A N 1
ATOM 1638 C CA . VAL A 1 205 ? 8.264 7.020 -7.920 1.00 94.38 205 VAL A CA 1
ATOM 1639 C C . VAL A 1 205 ? 6.754 7.165 -8.059 1.00 94.38 205 VAL A C 1
ATOM 1641 O O . VAL A 1 205 ? 6.014 6.193 -7.923 1.00 94.38 205 VAL A O 1
ATOM 1644 N N . ASN A 1 206 ? 6.310 8.391 -8.347 1.00 92.38 206 ASN A N 1
ATO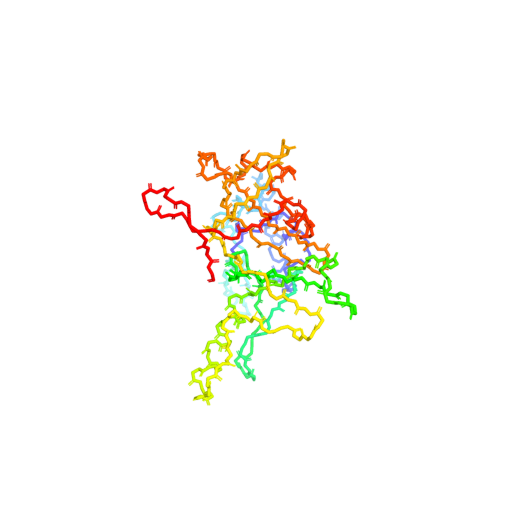M 1645 C CA . ASN A 1 206 ? 4.893 8.699 -8.585 1.00 92.38 206 ASN A CA 1
ATOM 1646 C C . ASN A 1 206 ? 4.531 8.735 -10.080 1.00 92.38 206 ASN A C 1
ATOM 1648 O O . ASN A 1 206 ? 3.365 8.656 -10.450 1.00 92.38 206 ASN A O 1
ATOM 1652 N N . SER A 1 207 ? 5.530 8.812 -10.962 1.00 93.06 207 SER A N 1
ATOM 1653 C CA . SER A 1 207 ? 5.362 8.663 -12.409 1.00 93.06 207 SER A CA 1
ATOM 1654 C C . SER A 1 207 ? 6.081 7.403 -12.854 1.00 93.06 207 SER A C 1
ATOM 1656 O O . SER A 1 207 ? 7.303 7.351 -12.812 1.00 93.06 207 SER A O 1
ATOM 1658 N N . ILE A 1 208 ? 5.347 6.386 -13.296 1.00 95.00 208 ILE A N 1
ATOM 1659 C CA . ILE A 1 208 ? 5.945 5.094 -13.676 1.00 95.00 208 ILE A CA 1
ATOM 1660 C C . ILE A 1 208 ? 6.894 5.224 -14.862 1.00 95.00 208 ILE A C 1
ATOM 1662 O O . ILE A 1 208 ? 7.894 4.516 -14.935 1.00 95.00 208 ILE A O 1
ATOM 1666 N N . ASP A 1 209 ? 6.657 6.202 -15.734 1.00 95.69 209 ASP A N 1
ATOM 1667 C CA . ASP A 1 209 ? 7.575 6.517 -16.823 1.00 95.69 209 ASP A CA 1
ATOM 1668 C C . ASP A 1 209 ? 8.958 6.977 -16.326 1.00 95.69 209 ASP A C 1
ATOM 1670 O O . ASP A 1 209 ? 9.941 6.890 -17.059 1.00 95.69 209 ASP A O 1
ATOM 1674 N N . SER A 1 210 ? 9.085 7.414 -15.066 1.00 94.75 210 SER A N 1
ATOM 1675 C CA . SER A 1 210 ? 10.401 7.694 -14.492 1.00 94.75 210 SER A CA 1
ATOM 1676 C C . SER A 1 210 ? 11.255 6.434 -14.362 1.00 94.75 210 SER A C 1
ATOM 1678 O O . SER A 1 210 ? 12.469 6.549 -14.461 1.00 94.75 210 SER A O 1
ATOM 1680 N N . LEU A 1 211 ? 10.668 5.242 -14.190 1.00 96.38 211 LEU A N 1
ATOM 1681 C CA . LEU A 1 211 ? 11.428 3.985 -14.191 1.00 96.38 211 LEU A CA 1
ATOM 1682 C C . LEU A 1 211 ? 12.090 3.745 -15.551 1.00 96.38 211 LEU A C 1
ATOM 1684 O O . LEU A 1 211 ? 13.266 3.399 -15.602 1.00 96.38 211 LEU A O 1
ATOM 1688 N N . ARG A 1 212 ? 11.374 4.022 -16.651 1.00 96.06 212 ARG A N 1
ATOM 1689 C CA . ARG A 1 212 ? 11.932 3.960 -18.010 1.00 96.06 212 ARG A CA 1
ATOM 1690 C C . ARG A 1 212 ? 13.106 4.922 -18.171 1.00 96.06 212 ARG A C 1
ATOM 1692 O O . ARG A 1 212 ? 14.165 4.534 -18.650 1.00 96.06 212 ARG A O 1
ATOM 1699 N N . LYS A 1 213 ? 12.928 6.173 -17.734 1.00 95.25 213 LYS A N 1
ATOM 1700 C CA . LYS A 1 213 ? 13.956 7.226 -17.825 1.00 95.25 213 LYS A CA 1
ATOM 1701 C C . LYS A 1 213 ? 15.195 6.919 -16.980 1.00 95.25 213 LYS A C 1
ATOM 1703 O O . LYS A 1 213 ? 16.294 7.252 -17.399 1.00 95.25 213 LYS A O 1
ATOM 1708 N N . ARG A 1 214 ? 15.015 6.252 -15.835 1.00 95.94 214 ARG A N 1
ATOM 1709 C CA . ARG A 1 214 ? 16.096 5.765 -14.959 1.00 95.94 214 ARG A CA 1
ATOM 1710 C C . ARG A 1 214 ? 16.668 4.410 -15.396 1.00 95.94 214 ARG A C 1
ATOM 1712 O O . ARG A 1 214 ? 17.424 3.809 -14.641 1.00 95.94 214 ARG A O 1
ATOM 1719 N N . LYS A 1 215 ? 16.279 3.892 -16.570 1.00 96.31 215 LYS A N 1
ATOM 1720 C CA . LYS A 1 215 ? 16.735 2.594 -17.100 1.00 96.31 215 LYS A CA 1
ATOM 1721 C C . LYS A 1 215 ? 16.580 1.472 -16.066 1.00 96.31 215 LYS A C 1
ATOM 1723 O O . LYS A 1 215 ? 17.516 0.720 -15.795 1.00 96.31 215 LYS A O 1
ATOM 1728 N N . ALA A 1 216 ? 15.418 1.429 -15.421 1.00 97.25 216 ALA A N 1
ATOM 1729 C CA . ALA A 1 216 ? 15.145 0.467 -14.369 1.00 97.25 216 ALA A CA 1
ATOM 1730 C C . ALA A 1 216 ? 15.105 -0.960 -14.926 1.00 97.25 216 ALA A C 1
ATOM 1732 O O . ALA A 1 216 ? 14.387 -1.237 -15.891 1.00 97.25 216 ALA A O 1
ATOM 1733 N N . LEU A 1 217 ? 15.838 -1.857 -14.274 1.00 96.88 217 LEU A N 1
ATOM 1734 C CA . LEU A 1 217 ? 15.867 -3.288 -14.547 1.00 96.88 217 LEU A CA 1
ATOM 1735 C C . LEU A 1 217 ? 15.566 -4.036 -13.258 1.00 96.88 217 LEU A C 1
ATOM 1737 O O . LEU A 1 217 ? 16.114 -3.709 -12.205 1.00 96.88 217 LEU A O 1
ATOM 1741 N N . LYS A 1 218 ? 14.693 -5.038 -13.333 1.00 97.69 218 LYS A N 1
ATOM 1742 C CA . LYS A 1 218 ? 14.485 -5.930 -12.200 1.00 97.69 218 LYS A CA 1
ATOM 1743 C C . LYS A 1 218 ? 15.709 -6.829 -12.052 1.00 97.69 218 LYS A C 1
ATOM 1745 O O . LYS A 1 218 ? 16.191 -7.393 -13.032 1.00 97.69 218 LYS A O 1
ATOM 1750 N N . VAL A 1 219 ? 16.207 -6.932 -10.830 1.00 97.81 219 VAL A N 1
ATOM 1751 C CA . VAL A 1 219 ? 17.369 -7.752 -10.500 1.00 97.81 219 VAL A CA 1
ATOM 1752 C C . VAL A 1 219 ? 17.075 -8.574 -9.258 1.00 97.81 219 VAL A C 1
ATOM 1754 O O . VAL A 1 219 ? 16.241 -8.214 -8.426 1.00 97.81 219 VAL A O 1
ATOM 1757 N N . ARG A 1 220 ? 17.799 -9.675 -9.109 1.00 96.69 220 ARG A N 1
ATOM 1758 C CA . ARG A 1 220 ? 17.832 -10.472 -7.892 1.00 96.69 220 ARG A CA 1
ATOM 1759 C C . ARG A 1 220 ? 19.194 -10.289 -7.244 1.00 96.69 220 ARG A C 1
ATOM 1761 O O . ARG A 1 220 ? 20.218 -10.448 -7.899 1.00 96.69 220 ARG A O 1
ATOM 1768 N N . VAL A 1 221 ? 19.187 -9.983 -5.951 1.00 96.00 221 VAL A N 1
ATOM 1769 C CA . VAL A 1 221 ? 20.393 -9.987 -5.121 1.00 96.00 221 VAL A CA 1
ATOM 1770 C C . VAL A 1 221 ? 20.469 -11.342 -4.424 1.00 96.00 221 VAL A C 1
ATOM 1772 O O . VAL A 1 221 ? 19.541 -11.714 -3.702 1.00 96.00 221 VAL A O 1
ATOM 1775 N N . THR A 1 222 ? 21.520 -12.119 -4.684 1.00 95.75 222 THR A N 1
ATOM 1776 C CA . THR A 1 222 ? 21.709 -13.438 -4.058 1.00 95.75 222 THR A CA 1
ATOM 1777 C C . THR A 1 222 ? 22.036 -13.281 -2.566 1.00 95.75 222 THR A C 1
ATOM 1779 O O . THR A 1 222 ? 22.416 -12.192 -2.130 1.00 95.75 222 THR A O 1
ATOM 1782 N N . PRO A 1 223 ? 21.939 -14.346 -1.746 1.00 94.50 223 PRO A N 1
ATOM 1783 C CA . PRO A 1 223 ? 22.370 -14.284 -0.347 1.00 94.50 223 PRO A CA 1
ATOM 1784 C C . PRO A 1 223 ? 23.841 -13.879 -0.153 1.00 94.50 223 PRO A C 1
ATOM 1786 O O . PRO A 1 223 ? 24.199 -13.424 0.928 1.00 94.50 223 PRO A O 1
ATOM 1789 N N . LEU A 1 224 ? 24.677 -14.030 -1.188 1.00 96.25 224 LEU A N 1
ATOM 1790 C CA . LEU A 1 224 ? 26.080 -13.603 -1.198 1.00 96.25 224 LEU A CA 1
ATOM 1791 C C . LEU A 1 224 ? 26.268 -12.149 -1.665 1.00 96.25 224 LEU A C 1
ATOM 1793 O O . LEU A 1 224 ? 27.389 -11.652 -1.678 1.00 96.25 224 LEU A O 1
ATOM 1797 N N . GLY A 1 225 ? 25.187 -11.459 -2.038 1.00 94.00 225 GLY A N 1
ATOM 1798 C CA . GLY A 1 225 ? 25.221 -10.080 -2.523 1.00 94.00 225 GLY A CA 1
ATOM 1799 C C . GLY A 1 225 ? 25.462 -9.940 -4.027 1.00 94.00 225 GLY A C 1
ATOM 1800 O O . GLY A 1 225 ? 25.644 -8.822 -4.504 1.00 94.00 225 GLY A O 1
ATOM 1801 N N . GLU A 1 226 ? 25.448 -11.034 -4.791 1.00 96.06 226 GLU A N 1
ATOM 1802 C CA . GLU A 1 226 ? 25.627 -10.976 -6.245 1.00 96.06 226 GLU A CA 1
ATOM 1803 C C . GLU A 1 226 ? 24.366 -10.418 -6.902 1.00 96.06 226 GLU A C 1
ATOM 1805 O O . GLU A 1 226 ? 23.249 -10.816 -6.564 1.00 96.06 226 GLU A O 1
ATOM 1810 N N . ILE A 1 227 ? 24.542 -9.517 -7.863 1.00 96.56 227 ILE A N 1
ATOM 1811 C CA . ILE A 1 227 ? 23.441 -8.914 -8.612 1.00 96.56 227 ILE A CA 1
ATOM 1812 C C . ILE A 1 227 ? 23.303 -9.676 -9.926 1.00 96.56 227 ILE A C 1
ATOM 1814 O O . ILE A 1 227 ? 24.221 -9.676 -10.745 1.00 96.56 227 ILE A O 1
ATOM 1818 N N . VAL A 1 228 ? 22.153 -10.314 -10.133 1.00 96.38 228 VAL A N 1
ATOM 1819 C CA . VAL A 1 228 ? 21.839 -11.035 -11.374 1.00 96.38 228 VAL A CA 1
ATOM 1820 C C . VAL A 1 228 ? 20.516 -10.544 -11.966 1.00 96.38 228 VAL A C 1
ATOM 1822 O O . VAL A 1 228 ? 19.631 -10.140 -11.204 1.00 96.38 228 VAL A O 1
ATOM 1825 N N . PRO A 1 229 ? 20.340 -10.571 -13.300 1.00 94.06 229 PRO A N 1
ATOM 1826 C CA . PRO A 1 229 ? 19.046 -10.290 -13.921 1.00 94.06 229 PRO A CA 1
ATOM 1827 C C . PRO A 1 229 ? 17.928 -11.182 -13.355 1.00 94.06 229 PRO A C 1
ATOM 1829 O O . PRO A 1 229 ? 18.159 -12.359 -13.070 1.00 94.06 229 PRO A O 1
ATOM 1832 N N . ASP A 1 230 ? 16.730 -10.615 -13.179 1.00 86.56 230 ASP A N 1
ATOM 1833 C CA . ASP A 1 230 ? 15.521 -11.343 -12.763 1.00 86.56 230 ASP A CA 1
ATOM 1834 C C . ASP A 1 230 ? 14.540 -11.407 -13.950 1.00 86.56 230 ASP A C 1
ATOM 1836 O O . ASP A 1 230 ? 13.974 -10.381 -14.336 1.00 86.56 230 ASP A O 1
ATOM 1840 N N . GLU A 1 231 ? 14.402 -12.591 -14.561 1.00 68.19 231 GLU A N 1
ATOM 1841 C CA . GLU A 1 231 ? 13.589 -12.862 -15.771 1.00 68.19 231 GLU A CA 1
ATOM 1842 C C . GLU A 1 231 ? 12.094 -13.170 -15.478 1.00 68.19 231 GLU A C 1
ATOM 1844 O O . GLU A 1 231 ? 11.787 -13.872 -14.488 1.00 68.19 231 GLU A O 1
#